Protein AF-A0A8I2K693-F1 (afdb_monomer_lite)

Foldseek 3Di:
DDPLVVQLCVLPVVQDPDDDPVVNVVVVVVQVVVPVSCCVSPVVVVCCCVPPVVVVVVVVVVCCCVPPVVPVDQDFPDDPDDDDPVVVVLRSLLSLLQCLQFQVLLLVLCVVVVDDPDDDPDCNRPHTHNVSSLVSLVVQLVLCDPPDDPVSHDNVSNVLSVLSNVLNCCVPPVLVPDDQLCVVLCVVVLCVVQVVVPDPPCCVVSVVVNVSSVVSSVVVVVVSVVVSVVSVVSSVVSVVSSDD

Structure (mmCIF, N/CA/C/O backbone):
data_AF-A0A8I2K693-F1
#
_entry.id   AF-A0A8I2K693-F1
#
loop_
_atom_site.group_PDB
_atom_site.id
_atom_site.type_symbol
_atom_site.label_atom_id
_atom_site.label_alt_id
_atom_site.label_comp_id
_atom_site.label_asym_id
_atom_site.label_entity_id
_atom_site.label_seq_id
_atom_site.pdbx_PDB_ins_code
_atom_site.Cartn_x
_atom_site.Cartn_y
_atom_site.Cartn_z
_atom_site.occupancy
_atom_site.B_iso_or_equiv
_atom_site.auth_seq_id
_atom_site.auth_comp_id
_atom_site.auth_asym_id
_atom_site.auth_atom_id
_atom_site.pdbx_PDB_model_num
ATOM 1 N N . MET A 1 1 ? 13.084 -5.310 -27.739 1.00 52.06 1 MET A N 1
ATOM 2 C CA . MET A 1 1 ? 13.972 -4.514 -28.623 1.00 52.06 1 MET A CA 1
ATOM 3 C C . MET A 1 1 ? 13.294 -3.191 -28.980 1.00 52.06 1 MET A C 1
ATOM 5 O O . MET A 1 1 ? 12.215 -3.224 -29.565 1.00 52.06 1 MET A O 1
ATOM 9 N N . SER A 1 2 ? 13.879 -2.055 -28.584 1.00 67.44 2 SER A N 1
ATOM 10 C CA . SER A 1 2 ? 13.306 -0.706 -28.767 1.00 67.44 2 SER A CA 1
ATOM 11 C C . SER A 1 2 ? 13.197 -0.309 -30.249 1.00 67.44 2 SER A C 1
ATOM 13 O O . SER A 1 2 ? 14.004 -0.749 -31.071 1.00 67.44 2 SER A O 1
ATOM 15 N N . ILE A 1 3 ? 12.224 0.543 -30.599 1.00 71.88 3 ILE A N 1
ATOM 16 C CA . ILE A 1 3 ? 12.038 1.094 -31.958 1.00 71.88 3 ILE A CA 1
ATOM 17 C C . ILE A 1 3 ? 13.322 1.781 -32.445 1.00 71.88 3 ILE A C 1
ATOM 19 O O . ILE A 1 3 ? 13.722 1.591 -33.592 1.00 71.88 3 ILE A O 1
ATOM 23 N N . LYS A 1 4 ? 14.029 2.486 -31.550 1.00 70.88 4 LYS A N 1
ATOM 24 C CA . LYS A 1 4 ? 15.324 3.119 -31.842 1.00 70.88 4 LYS A CA 1
ATOM 25 C C . LYS A 1 4 ? 16.377 2.092 -32.272 1.00 70.88 4 LYS A C 1
ATOM 27 O O . LYS A 1 4 ? 17.084 2.309 -33.249 1.00 70.88 4 LYS A O 1
ATOM 32 N N . THR A 1 5 ? 16.446 0.953 -31.580 1.00 75.44 5 THR A N 1
ATOM 33 C CA . THR A 1 5 ? 17.379 -0.140 -31.894 1.00 75.44 5 THR A CA 1
ATOM 34 C C . THR A 1 5 ? 17.060 -0.765 -33.250 1.00 75.44 5 THR A C 1
ATOM 36 O O . THR A 1 5 ? 17.966 -0.995 -34.042 1.00 75.44 5 THR A O 1
ATOM 39 N N . LYS A 1 6 ? 15.775 -0.983 -33.559 1.00 80.94 6 LYS A N 1
ATOM 40 C CA . LYS A 1 6 ? 15.348 -1.508 -34.867 1.00 80.94 6 LYS A CA 1
ATOM 41 C C . LYS A 1 6 ? 15.671 -0.539 -36.008 1.00 80.94 6 LYS A C 1
ATOM 43 O O . LYS A 1 6 ? 16.172 -0.968 -37.040 1.00 80.94 6 LYS A O 1
ATOM 48 N N . PHE A 1 7 ? 15.434 0.757 -35.807 1.00 84.25 7 PHE A N 1
ATOM 49 C CA . PHE A 1 7 ? 15.726 1.794 -36.798 1.00 84.25 7 PHE A CA 1
ATOM 50 C C . PHE A 1 7 ? 17.232 1.952 -37.048 1.00 84.25 7 PHE A C 1
ATOM 52 O O . PHE A 1 7 ? 17.675 1.959 -38.195 1.00 84.25 7 PHE A O 1
ATOM 59 N N . LYS A 1 8 ? 18.041 1.981 -35.980 1.00 84.44 8 LYS A N 1
ATOM 60 C CA . LYS A 1 8 ? 19.506 2.021 -36.088 1.00 84.44 8 LYS A CA 1
ATOM 61 C C . LYS A 1 8 ? 20.052 0.774 -36.785 1.00 84.44 8 LYS A C 1
ATOM 63 O O . LYS A 1 8 ? 20.942 0.899 -37.616 1.00 84.44 8 LYS A O 1
ATOM 68 N N . ARG A 1 9 ? 19.467 -0.400 -36.527 1.00 86.12 9 ARG A N 1
ATOM 69 C CA . ARG A 1 9 ? 19.825 -1.666 -37.185 1.00 86.12 9 ARG A CA 1
ATOM 70 C C . ARG A 1 9 ? 19.392 -1.732 -38.654 1.00 86.12 9 ARG A C 1
ATOM 72 O O . ARG A 1 9 ? 20.110 -2.301 -39.466 1.00 86.12 9 ARG A O 1
ATOM 79 N N . TRP A 1 10 ? 18.278 -1.101 -39.030 1.00 87.38 10 TRP A N 1
ATOM 80 C CA . TRP A 1 10 ? 17.924 -0.917 -40.445 1.00 87.38 10 TRP A CA 1
ATOM 81 C C . TRP A 1 10 ? 18.997 -0.099 -41.172 1.00 87.38 10 TRP A C 1
ATOM 83 O O . TRP A 1 10 ? 19.456 -0.475 -42.250 1.00 87.38 10 TRP A O 1
ATOM 93 N N . PHE A 1 11 ? 19.476 0.964 -40.523 1.00 86.81 11 PHE A N 1
ATOM 94 C CA . PHE A 1 11 ? 20.612 1.730 -41.008 1.00 86.81 11 PHE A CA 1
ATOM 95 C C . PHE A 1 11 ? 21.949 1.028 -40.838 1.00 86.81 11 PHE A C 1
ATOM 97 O O . PHE A 1 11 ? 22.850 1.420 -41.539 1.00 86.81 11 PHE A O 1
ATOM 104 N N . PHE A 1 12 ? 22.161 0.034 -39.988 1.00 88.69 12 PHE A N 1
ATOM 105 C CA . PHE A 1 12 ? 23.450 -0.651 -39.821 1.00 88.69 12 PHE A CA 1
ATOM 106 C C . PHE A 1 12 ? 23.193 -2.140 -39.606 1.00 88.69 12 PHE A C 1
ATOM 108 O O . PHE A 1 12 ? 23.012 -2.602 -38.483 1.00 88.69 12 PHE A O 1
ATOM 115 N N . GLN A 1 13 ? 23.124 -2.885 -40.710 1.00 86.69 13 GLN A N 1
ATOM 116 C CA . GLN A 1 13 ? 22.821 -4.319 -40.693 1.00 86.69 13 GLN A CA 1
ATOM 117 C C . GLN A 1 13 ? 23.942 -5.148 -40.050 1.00 86.69 13 GLN A C 1
ATOM 119 O O . GLN A 1 13 ? 23.681 -6.224 -39.528 1.00 86.69 13 GLN A O 1
ATOM 124 N N . ASP A 1 14 ? 25.162 -4.609 -40.056 1.00 88.06 14 ASP A N 1
ATOM 125 C CA . ASP A 1 14 ? 26.363 -5.122 -39.398 1.00 88.06 14 ASP A CA 1
ATOM 126 C C . ASP A 1 14 ? 26.383 -4.871 -37.880 1.00 88.06 14 ASP A C 1
ATOM 128 O O . ASP A 1 14 ? 27.331 -5.266 -37.210 1.00 88.06 14 ASP A O 1
ATOM 132 N N . MET A 1 15 ? 25.357 -4.210 -37.330 1.00 87.56 15 MET A N 1
ATOM 133 C CA . MET A 1 15 ? 25.228 -3.987 -35.893 1.00 87.56 15 MET A CA 1
ATOM 134 C C . MET A 1 15 ? 25.036 -5.325 -35.155 1.00 87.56 15 MET A C 1
ATOM 136 O O . MET A 1 15 ? 24.054 -6.027 -35.442 1.00 87.56 15 MET A O 1
ATOM 140 N N . PRO A 1 16 ? 25.913 -5.666 -34.188 1.00 86.00 16 PRO A N 1
ATOM 141 C CA . PRO A 1 16 ? 25.790 -6.905 -33.429 1.00 86.00 16 PRO A CA 1
ATOM 142 C C . PRO A 1 16 ? 24.493 -6.924 -32.606 1.00 86.00 16 PRO A C 1
ATOM 144 O O . PRO A 1 16 ? 23.950 -5.883 -32.235 1.00 86.00 16 PRO A O 1
ATOM 147 N N . GLN A 1 17 ? 23.946 -8.115 -32.345 1.00 84.06 17 GLN A N 1
ATOM 148 C CA . GLN A 1 17 ? 22.814 -8.261 -31.414 1.00 84.06 17 GLN A CA 1
ATOM 149 C C . GLN A 1 17 ? 23.284 -8.299 -29.973 1.00 84.06 17 GLN A C 1
ATOM 151 O O . GLN A 1 17 ? 22.698 -7.645 -29.113 1.00 84.06 17 GLN A O 1
ATOM 156 N N . GLU A 1 18 ? 24.345 -9.056 -29.757 1.00 86.88 18 GLU A N 1
ATOM 157 C CA . GLU A 1 18 ? 25.019 -9.280 -28.496 1.00 86.88 18 GLU A CA 1
ATOM 158 C C . GLU A 1 18 ? 26.506 -9.265 -28.836 1.00 86.88 18 GLU A C 1
ATOM 160 O O . GLU A 1 18 ? 26.916 -9.822 -29.855 1.00 86.88 18 GLU A O 1
ATOM 165 N N . ALA A 1 19 ? 27.281 -8.530 -28.054 1.00 88.88 19 ALA A N 1
ATOM 166 C CA . ALA A 1 19 ? 28.709 -8.354 -28.253 1.00 88.88 19 ALA A CA 1
ATOM 167 C C . ALA A 1 19 ? 29.319 -7.879 -26.936 1.00 88.88 19 ALA A C 1
ATOM 169 O O . ALA A 1 19 ? 28.631 -7.284 -26.095 1.00 88.88 19 ALA A O 1
ATOM 170 N N . THR A 1 20 ? 30.605 -8.147 -26.763 1.00 92.50 20 THR A N 1
ATOM 171 C CA . THR A 1 20 ? 31.390 -7.597 -25.658 1.00 92.50 20 THR A CA 1
ATOM 172 C C . THR A 1 20 ? 31.512 -6.075 -25.787 1.00 92.50 20 THR A C 1
ATOM 174 O O . THR A 1 20 ? 31.290 -5.494 -26.852 1.00 92.50 20 THR A O 1
ATOM 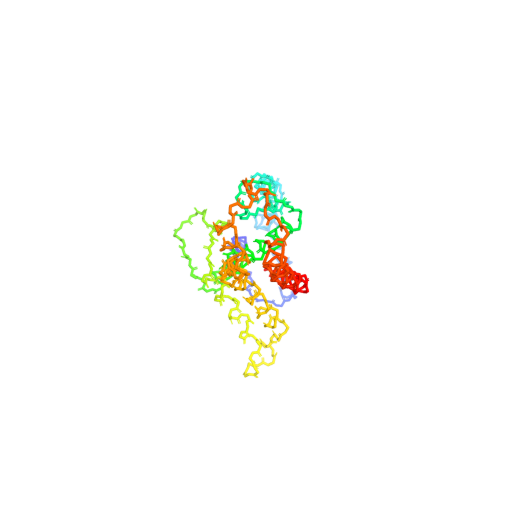177 N N . TRP A 1 21 ? 31.848 -5.396 -24.687 1.00 87.00 21 TRP A N 1
ATOM 178 C CA . TRP A 1 21 ? 31.996 -3.936 -24.682 1.00 87.00 21 TRP A CA 1
ATOM 179 C C . TRP A 1 21 ? 33.011 -3.428 -25.718 1.00 87.00 21 TRP A C 1
ATOM 181 O O . TRP A 1 21 ? 32.780 -2.378 -26.320 1.00 87.00 21 TRP A O 1
ATOM 191 N N . ASP A 1 22 ? 34.094 -4.173 -25.946 1.00 93.31 22 ASP A N 1
ATOM 192 C CA . ASP A 1 22 ? 35.138 -3.807 -26.907 1.00 93.31 22 ASP A CA 1
ATOM 193 C C . ASP A 1 22 ? 34.661 -3.979 -28.353 1.00 93.31 22 ASP A C 1
ATOM 195 O O . ASP A 1 22 ? 34.802 -3.066 -29.163 1.00 93.31 22 ASP A O 1
ATOM 199 N N . GLU A 1 23 ? 33.975 -5.079 -28.664 1.00 91.25 23 GLU A N 1
ATOM 200 C CA . GLU A 1 23 ? 33.372 -5.305 -29.984 1.00 91.25 23 GLU A CA 1
ATOM 201 C C . GLU A 1 23 ? 32.309 -4.248 -30.329 1.00 91.25 23 GLU A C 1
ATOM 203 O O . GLU A 1 23 ? 32.226 -3.784 -31.472 1.00 91.25 23 GLU A O 1
ATOM 208 N N . TRP A 1 24 ? 31.513 -3.817 -29.341 1.00 91.50 24 TRP A N 1
ATOM 209 C CA . TRP A 1 24 ? 30.568 -2.709 -29.506 1.00 91.50 24 TRP A CA 1
ATOM 210 C C . TRP A 1 24 ? 31.271 -1.395 -29.834 1.00 91.50 24 TRP A C 1
ATOM 212 O O . TRP A 1 24 ? 30.800 -0.653 -30.701 1.00 91.50 24 TRP A O 1
ATOM 222 N N . ARG A 1 25 ? 32.392 -1.114 -29.161 1.00 91.75 25 ARG A N 1
ATOM 223 C CA . ARG A 1 25 ? 33.197 0.090 -29.389 1.00 91.75 25 ARG A CA 1
ATOM 224 C C . ARG A 1 25 ? 33.825 0.076 -30.780 1.00 91.75 25 ARG A C 1
ATOM 226 O O . ARG A 1 25 ? 33.688 1.050 -31.517 1.00 91.75 25 ARG A O 1
ATOM 233 N N . ASP A 1 26 ? 34.408 -1.050 -31.178 1.00 93.25 26 ASP A N 1
ATOM 234 C CA . ASP A 1 26 ? 35.012 -1.235 -32.499 1.00 93.25 26 ASP A CA 1
ATOM 235 C C . ASP A 1 26 ? 33.995 -1.062 -33.629 1.00 93.25 26 ASP A C 1
ATOM 237 O O . ASP A 1 26 ? 34.271 -0.428 -34.658 1.00 93.25 26 ASP A O 1
ATOM 241 N N . TRP A 1 27 ? 32.799 -1.629 -33.460 1.00 92.94 27 TRP A N 1
ATOM 242 C CA . TRP A 1 27 ? 31.706 -1.421 -34.401 1.00 92.94 27 TRP A CA 1
ATOM 243 C C . TRP A 1 27 ? 31.273 0.047 -34.432 1.00 92.94 27 TRP A C 1
ATOM 245 O O . TRP A 1 27 ? 31.096 0.608 -35.516 1.00 92.94 27 TRP A O 1
ATOM 255 N N . GLU A 1 28 ? 31.129 0.689 -33.273 1.00 90.56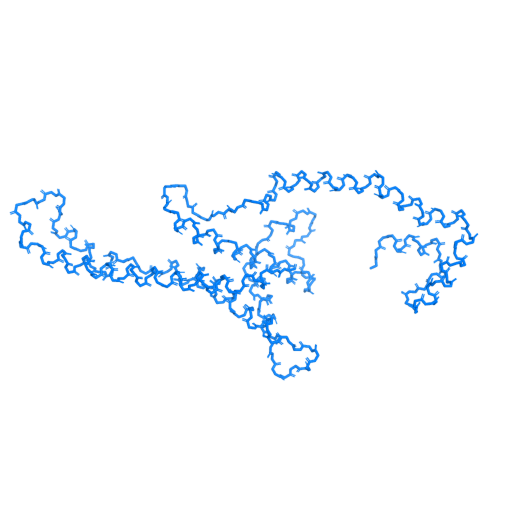 28 GLU A N 1
ATOM 256 C CA . GLU A 1 28 ? 30.710 2.084 -33.187 1.00 90.56 28 GLU A CA 1
ATOM 257 C C . GLU A 1 28 ? 31.701 3.014 -33.902 1.00 90.56 28 GLU A C 1
ATOM 259 O O . GLU A 1 28 ? 31.287 3.872 -34.687 1.00 90.56 28 GLU A O 1
ATOM 264 N N . ASP A 1 29 ? 33.003 2.793 -33.729 1.00 92.31 29 ASP A N 1
ATOM 265 C CA . ASP A 1 29 ? 34.049 3.551 -34.411 1.00 92.31 29 ASP A CA 1
ATOM 266 C C . ASP A 1 29 ? 34.000 3.358 -35.933 1.00 92.31 29 ASP A C 1
ATOM 268 O O . ASP A 1 29 ? 34.117 4.322 -36.701 1.00 92.31 29 ASP A O 1
ATOM 272 N N . LYS A 1 30 ? 33.752 2.129 -36.406 1.00 91.88 30 LYS A N 1
ATOM 273 C CA . LYS A 1 30 ? 33.530 1.847 -37.837 1.00 91.88 30 LYS A CA 1
ATOM 274 C C . LYS A 1 30 ? 32.254 2.516 -38.358 1.00 91.88 30 LYS A C 1
ATOM 276 O O . LYS A 1 30 ? 32.258 3.067 -39.463 1.00 91.88 30 LYS A O 1
ATOM 281 N N . ALA A 1 31 ? 31.173 2.505 -37.582 1.00 90.75 31 ALA A N 1
ATOM 282 C CA . ALA A 1 31 ? 29.888 3.089 -37.953 1.00 90.75 31 ALA A CA 1
ATOM 283 C C . ALA A 1 31 ? 29.953 4.625 -38.019 1.00 90.75 31 ALA A C 1
ATOM 285 O O . ALA A 1 31 ? 29.446 5.221 -38.973 1.00 90.75 31 ALA A O 1
ATOM 286 N N . ARG A 1 32 ? 30.648 5.267 -37.070 1.00 89.31 32 ARG A N 1
ATOM 287 C CA . ARG A 1 32 ? 30.848 6.726 -37.006 1.00 89.31 32 ARG A CA 1
ATOM 288 C C . ARG A 1 32 ? 31.641 7.281 -38.186 1.00 89.31 32 ARG A C 1
ATOM 290 O O . ARG A 1 32 ? 31.379 8.405 -38.618 1.00 89.31 32 ARG A O 1
ATOM 297 N N . LYS A 1 33 ? 32.554 6.493 -38.772 1.00 92.50 33 LYS A N 1
ATOM 298 C CA . LYS A 1 33 ? 33.260 6.872 -40.014 1.00 92.50 33 LYS A CA 1
ATOM 299 C C . LYS A 1 33 ? 32.283 7.174 -41.158 1.00 92.50 33 LYS A C 1
ATOM 301 O O . LYS A 1 33 ? 32.540 8.064 -41.968 1.00 92.50 33 LYS A O 1
ATOM 306 N N . LYS A 1 34 ? 31.121 6.508 -41.199 1.00 92.31 34 LYS A N 1
ATOM 307 C CA . LYS A 1 34 ? 30.034 6.786 -42.155 1.00 92.31 34 LYS A CA 1
ATOM 308 C C . LYS A 1 34 ? 29.174 7.960 -41.662 1.00 92.31 34 LYS A C 1
ATOM 310 O O . LYS A 1 34 ? 28.012 7.780 -41.305 1.00 92.31 34 LYS A O 1
ATOM 315 N N . LYS A 1 35 ? 29.741 9.173 -41.677 1.00 91.38 35 LYS A N 1
ATOM 316 C CA . LYS A 1 35 ? 29.182 10.395 -41.055 1.00 91.38 35 LYS A CA 1
ATOM 317 C C . LYS A 1 35 ? 27.697 10.655 -41.351 1.00 91.38 35 LYS A C 1
ATOM 319 O O . LYS A 1 35 ? 26.924 10.834 -40.419 1.00 91.38 35 LYS A O 1
ATOM 324 N N . VAL A 1 36 ? 27.280 10.642 -42.624 1.00 90.25 36 VAL A N 1
ATOM 325 C CA . VAL A 1 36 ? 25.878 10.919 -43.020 1.00 90.25 36 VAL A CA 1
ATOM 326 C C . VAL A 1 36 ? 24.925 9.844 -42.494 1.00 90.25 36 VAL A C 1
ATOM 328 O O . VAL A 1 36 ? 23.868 10.141 -41.944 1.00 90.25 36 VAL A O 1
ATOM 331 N N . ARG A 1 37 ? 25.325 8.578 -42.620 1.00 90.00 37 ARG A N 1
ATOM 332 C CA . ARG A 1 37 ? 24.542 7.421 -42.174 1.00 90.00 37 ARG A CA 1
ATOM 333 C C . ARG A 1 37 ? 24.400 7.408 -40.650 1.00 90.00 37 ARG A C 1
ATOM 335 O O . ARG A 1 37 ? 23.307 7.198 -40.140 1.00 90.00 37 ARG A O 1
ATOM 342 N N . TRP A 1 38 ? 25.487 7.697 -39.936 1.00 90.88 38 TRP A N 1
ATOM 343 C CA . TRP A 1 38 ? 25.494 7.854 -38.481 1.00 90.88 38 TRP A CA 1
ATOM 344 C C . TRP A 1 38 ? 24.620 9.026 -38.022 1.00 90.88 38 TRP A C 1
ATOM 346 O O . TRP A 1 38 ? 23.824 8.879 -37.094 1.00 90.88 38 TRP A O 1
ATOM 356 N N . PHE A 1 39 ? 24.711 10.166 -38.713 1.00 91.25 39 PHE A N 1
ATOM 357 C CA . PHE A 1 39 ? 23.890 11.336 -38.425 1.00 91.25 39 PHE A CA 1
ATOM 358 C C . PHE A 1 39 ? 22.394 11.010 -38.508 1.00 91.25 39 PHE A C 1
ATOM 360 O O . PHE A 1 39 ? 21.662 11.301 -37.568 1.00 91.25 39 PHE A O 1
ATOM 367 N N . LEU A 1 40 ? 21.943 10.348 -39.579 1.00 90.94 40 LEU A N 1
ATOM 368 C CA . LEU A 1 40 ? 20.532 9.982 -39.762 1.00 90.94 40 LEU A CA 1
ATOM 369 C C . LEU A 1 40 ? 20.049 8.895 -38.792 1.00 90.94 40 LEU A C 1
ATOM 371 O O . LEU A 1 40 ? 18.897 8.925 -38.364 1.00 90.94 40 LEU A O 1
ATOM 375 N N . ALA A 1 41 ? 20.904 7.931 -38.450 1.00 90.00 41 ALA A N 1
ATOM 376 C CA . ALA A 1 41 ? 20.513 6.779 -37.642 1.00 90.00 41 ALA A CA 1
ATOM 377 C C . ALA A 1 41 ? 20.565 7.034 -36.128 1.00 90.00 41 ALA A C 1
ATOM 379 O O . ALA A 1 41 ? 19.818 6.405 -35.377 1.00 90.00 41 ALA A O 1
ATOM 380 N N . ASP A 1 42 ? 21.458 7.916 -35.670 1.00 87.94 42 ASP A N 1
ATOM 381 C CA . ASP A 1 42 ? 21.727 8.114 -34.244 1.00 87.94 42 ASP A CA 1
ATOM 382 C C . ASP A 1 42 ? 21.608 9.581 -33.819 1.00 87.94 42 ASP A C 1
ATOM 384 O O . ASP A 1 42 ? 20.788 9.903 -32.956 1.00 87.94 42 ASP A O 1
ATOM 388 N N . THR A 1 43 ? 22.362 10.481 -34.460 1.00 89.56 43 THR A N 1
ATOM 389 C CA . THR A 1 43 ? 22.466 11.886 -34.030 1.00 89.56 43 THR A CA 1
ATOM 390 C C . THR A 1 43 ? 21.155 12.652 -34.196 1.00 89.56 43 THR A C 1
ATOM 392 O O . THR A 1 43 ? 20.680 13.263 -33.240 1.00 89.56 43 THR A O 1
ATOM 395 N N . PHE A 1 44 ? 20.546 12.608 -35.381 1.00 90.19 44 PHE A N 1
ATOM 396 C CA . PHE A 1 44 ? 19.312 13.326 -35.686 1.00 90.19 44 PHE A CA 1
ATOM 397 C C . PHE A 1 44 ? 18.110 12.782 -34.897 1.00 90.19 44 PHE A C 1
ATOM 399 O O . PHE A 1 44 ? 17.449 13.583 -34.239 1.00 90.19 44 PHE A O 1
ATOM 406 N N . PRO A 1 45 ? 17.853 11.458 -34.820 1.00 89.75 45 PRO A N 1
ATOM 407 C CA . PRO A 1 45 ? 16.783 10.924 -33.978 1.00 89.75 45 PRO A CA 1
ATOM 408 C C . PRO A 1 45 ? 16.958 11.265 -32.496 1.00 89.75 45 PRO A C 1
ATOM 410 O O . PRO A 1 45 ? 15.982 11.597 -31.824 1.00 89.75 45 PRO A O 1
ATOM 413 N N . PHE A 1 46 ? 18.190 11.210 -31.974 1.00 88.38 46 PHE A N 1
ATOM 414 C CA . PHE A 1 46 ? 18.466 11.612 -30.596 1.00 88.38 46 PHE A CA 1
ATOM 415 C C . PHE A 1 46 ? 18.222 13.107 -30.380 1.00 88.38 46 PHE A C 1
ATOM 417 O O . PHE A 1 46 ? 17.593 13.477 -29.389 1.00 88.38 46 PHE A O 1
ATOM 424 N N . TRP A 1 47 ? 18.669 13.959 -31.306 1.00 93.00 47 TRP A N 1
ATOM 425 C CA . TRP A 1 47 ? 18.408 15.394 -31.259 1.00 93.00 47 TRP A CA 1
ATOM 426 C C . TRP A 1 47 ? 16.907 15.697 -31.327 1.00 93.00 47 TRP A C 1
ATOM 428 O O . TRP A 1 47 ? 16.407 16.399 -30.457 1.00 93.00 47 TRP A O 1
ATOM 438 N N . CYS A 1 48 ? 16.157 15.114 -32.268 1.00 90.75 48 CYS A N 1
ATOM 439 C CA . CYS A 1 48 ? 14.702 15.273 -32.350 1.00 90.75 48 CYS A CA 1
ATOM 440 C C . CYS A 1 48 ? 14.007 14.819 -31.063 1.00 90.75 48 CYS A C 1
ATOM 442 O O . CYS A 1 48 ? 13.134 15.517 -30.543 1.00 90.75 48 CYS A O 1
ATOM 444 N N . TRP A 1 49 ? 14.412 13.666 -30.521 1.00 90.12 49 TRP A N 1
ATOM 445 C CA . TRP A 1 49 ? 13.868 13.168 -29.265 1.00 90.12 49 TRP A CA 1
ATOM 446 C C . TRP A 1 49 ? 14.164 14.121 -28.104 1.00 90.12 49 TRP A C 1
ATOM 448 O O . TRP A 1 49 ? 13.257 14.466 -27.353 1.00 90.12 49 TRP A O 1
ATOM 458 N N . LYS A 1 50 ? 15.404 14.603 -27.974 1.00 92.50 50 LYS A N 1
ATOM 459 C CA . LYS A 1 50 ? 15.817 15.508 -26.894 1.00 92.50 50 LYS A CA 1
ATOM 460 C C . LYS A 1 50 ? 15.172 16.892 -27.005 1.00 92.50 50 LYS A C 1
ATOM 462 O O . LYS A 1 50 ? 14.830 17.464 -25.973 1.00 92.50 50 LYS A O 1
ATOM 467 N N . THR A 1 51 ? 15.024 17.413 -28.220 1.00 93.44 51 THR A N 1
ATOM 468 C CA . THR A 1 51 ? 14.564 18.783 -28.492 1.00 93.44 51 THR A CA 1
ATOM 469 C C . THR A 1 51 ? 13.042 18.897 -28.508 1.00 93.44 51 THR A C 1
ATOM 471 O O . THR A 1 51 ? 12.518 19.887 -28.012 1.00 93.44 51 THR A O 1
ATOM 474 N N . PHE A 1 52 ? 12.321 17.899 -29.029 1.00 93.12 52 PHE A N 1
ATOM 475 C CA . PHE A 1 52 ? 10.863 17.986 -29.198 1.00 93.12 52 PHE A CA 1
ATOM 476 C C . PHE A 1 52 ? 10.100 16.973 -28.345 1.00 93.12 52 PHE A C 1
ATOM 478 O O . PHE A 1 52 ? 9.199 17.349 -27.597 1.00 93.12 52 PHE A O 1
ATOM 485 N N . ILE A 1 53 ? 10.473 15.692 -28.413 1.00 90.00 53 ILE A N 1
ATOM 486 C CA . ILE A 1 53 ? 9.692 14.615 -27.780 1.00 90.00 53 ILE A CA 1
ATOM 487 C C . ILE A 1 53 ? 9.812 14.672 -26.254 1.00 90.00 53 ILE A C 1
ATOM 489 O O . ILE A 1 53 ? 8.810 14.621 -25.551 1.00 90.00 53 ILE A O 1
ATOM 493 N N . ASN A 1 54 ? 11.026 14.804 -25.725 1.00 91.50 54 ASN A N 1
ATOM 494 C CA . ASN A 1 54 ? 11.280 14.799 -24.289 1.00 91.50 54 ASN A CA 1
ATOM 495 C C . ASN A 1 54 ? 10.639 16.005 -23.572 1.00 91.50 54 ASN A C 1
ATOM 497 O O . ASN A 1 54 ? 9.984 15.785 -22.555 1.00 91.50 54 ASN A O 1
ATOM 501 N N . PRO A 1 55 ? 10.731 17.256 -24.070 1.00 95.00 55 PRO A N 1
ATOM 502 C CA . PRO A 1 55 ? 9.995 18.373 -23.477 1.00 95.00 55 PRO A CA 1
ATOM 503 C C . PRO A 1 55 ? 8.479 18.172 -23.511 1.00 95.00 55 PRO A C 1
ATOM 505 O O . PRO A 1 55 ? 7.814 18.456 -22.517 1.00 95.00 55 PRO A O 1
ATOM 508 N N . PHE A 1 56 ? 7.940 17.626 -24.606 1.00 93.75 56 PHE A N 1
ATOM 509 C CA . PHE A 1 56 ? 6.515 17.323 -24.713 1.00 93.75 56 PHE A CA 1
ATOM 510 C C . PHE A 1 56 ? 6.069 16.253 -23.708 1.00 93.75 56 PHE A C 1
ATOM 512 O O . PHE A 1 56 ? 5.117 16.473 -22.962 1.00 93.75 56 PHE A O 1
ATOM 519 N N . GLU A 1 57 ? 6.772 15.121 -23.622 1.00 88.88 57 GLU A N 1
ATOM 520 C CA . GLU A 1 57 ? 6.450 14.057 -22.661 1.00 88.88 57 GLU A CA 1
ATOM 521 C C . GLU A 1 57 ? 6.612 14.530 -21.211 1.00 88.88 57 GLU A C 1
ATOM 523 O O . GLU A 1 57 ? 5.808 14.166 -20.350 1.00 88.88 57 GLU A O 1
ATOM 528 N N . LYS A 1 58 ? 7.591 15.402 -20.932 1.00 92.56 58 LYS A N 1
ATOM 529 C CA . LYS A 1 58 ? 7.725 16.065 -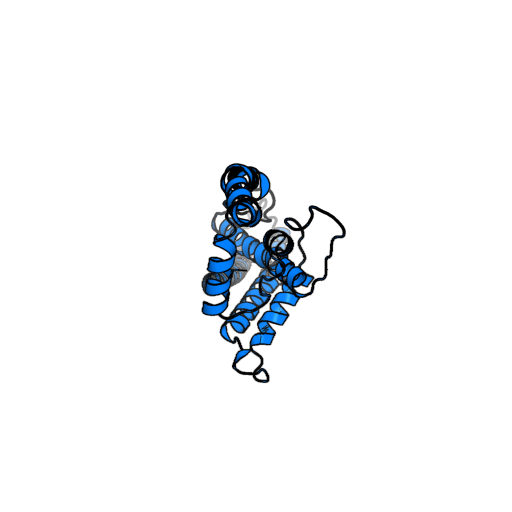19.627 1.00 92.56 58 LYS A CA 1
ATOM 530 C C . LYS A 1 58 ? 6.537 16.969 -19.324 1.00 92.56 58 LYS A C 1
ATOM 532 O O . LYS A 1 58 ? 5.997 16.877 -18.228 1.00 92.56 58 LYS A O 1
ATOM 537 N N . ALA A 1 59 ? 6.106 17.801 -20.271 1.00 93.88 59 ALA A N 1
ATOM 538 C CA . ALA A 1 59 ? 4.949 18.679 -20.096 1.00 93.88 59 ALA A CA 1
ATOM 539 C C . ALA A 1 59 ? 3.655 17.876 -19.888 1.00 93.88 59 ALA A C 1
ATOM 541 O O . ALA A 1 59 ? 2.886 18.152 -18.968 1.00 93.88 59 ALA A O 1
ATOM 542 N N . LYS A 1 60 ? 3.450 16.823 -20.686 1.00 91.56 60 LYS A N 1
ATOM 543 C CA . LYS A 1 60 ? 2.328 15.888 -20.550 1.00 91.56 60 LYS A CA 1
ATOM 544 C C . LYS A 1 60 ? 2.340 15.174 -19.199 1.00 91.56 60 LYS A C 1
ATOM 546 O O . LYS A 1 60 ? 1.306 15.112 -18.540 1.00 91.56 60 LYS A O 1
ATOM 551 N N . SER A 1 61 ? 3.496 14.663 -18.772 1.00 87.50 61 SER A N 1
ATOM 552 C CA . SER A 1 61 ? 3.649 14.004 -17.470 1.00 87.50 61 SER A CA 1
ATOM 553 C C . SER A 1 61 ? 3.413 14.983 -16.324 1.00 87.50 61 SER A C 1
ATOM 555 O O . SER A 1 61 ? 2.680 14.663 -15.397 1.00 87.50 61 SER A O 1
ATOM 557 N N . TRP A 1 62 ? 3.959 16.199 -16.412 1.00 93.00 62 TRP A N 1
ATOM 558 C CA . TRP A 1 62 ? 3.731 17.264 -15.435 1.00 93.00 62 TRP A CA 1
ATOM 559 C C . TRP A 1 62 ? 2.241 17.585 -15.292 1.00 93.00 62 TRP A C 1
ATOM 561 O O . TRP A 1 62 ? 1.727 17.633 -14.174 1.00 93.00 62 TRP A O 1
ATOM 571 N N . LEU A 1 63 ? 1.530 17.727 -16.417 1.00 92.56 63 LEU A N 1
ATOM 572 C CA . LEU A 1 63 ? 0.091 17.964 -16.416 1.00 92.56 63 LEU A CA 1
ATOM 573 C C . LEU A 1 63 ? -0.649 16.787 -15.772 1.00 92.56 63 LEU A C 1
ATOM 575 O O . LEU A 1 63 ? -1.417 16.992 -14.836 1.00 92.56 63 LEU A O 1
ATOM 579 N N . ARG A 1 64 ? -0.364 15.555 -16.212 1.00 87.81 64 ARG A N 1
ATOM 580 C CA . ARG A 1 64 ? -0.991 14.332 -15.692 1.00 87.81 64 ARG A CA 1
ATOM 581 C C . ARG A 1 64 ? -0.788 14.174 -14.184 1.00 87.81 64 ARG A C 1
ATOM 583 O O . ARG A 1 64 ? -1.754 13.924 -13.471 1.00 87.81 64 ARG A O 1
ATOM 590 N N . TYR A 1 65 ? 0.429 14.367 -13.680 1.00 88.69 65 TYR A N 1
ATOM 591 C CA . TYR A 1 65 ? 0.737 14.225 -12.253 1.00 88.69 65 TYR A CA 1
ATOM 592 C C . TYR A 1 65 ? 0.069 15.293 -11.393 1.00 88.69 65 TYR A C 1
ATOM 594 O O . TYR A 1 65 ? -0.233 15.039 -10.226 1.00 88.69 65 TYR A O 1
ATOM 602 N N . ARG A 1 66 ? -0.200 16.471 -11.960 1.00 88.94 66 ARG A N 1
ATOM 603 C CA . ARG A 1 66 ? -0.855 17.569 -11.250 1.00 88.94 66 ARG A CA 1
ATOM 604 C C . ARG A 1 66 ? -2.380 17.475 -11.271 1.00 88.94 66 ARG A C 1
ATOM 606 O O . ARG A 1 66 ? -3.004 17.854 -10.286 1.00 88.94 66 ARG A O 1
ATOM 613 N N . THR A 1 67 ? -2.980 16.991 -12.358 1.00 86.88 67 THR A N 1
ATOM 614 C CA . THR A 1 67 ? -4.445 17.002 -12.529 1.00 86.88 67 THR A CA 1
ATOM 615 C C . THR A 1 67 ? -5.093 15.635 -12.340 1.00 86.88 67 THR A C 1
ATOM 617 O O . THR A 1 67 ? -6.176 15.551 -11.765 1.00 86.88 67 THR A O 1
ATOM 620 N N . VAL A 1 68 ? -4.435 14.566 -12.785 1.00 84.44 68 VAL A N 1
ATOM 621 C CA . VAL A 1 68 ? -5.019 13.225 -12.860 1.00 84.44 68 VAL A CA 1
ATOM 622 C C . VAL A 1 68 ? -4.514 12.346 -11.718 1.00 84.44 68 VAL A C 1
ATOM 624 O O . VAL A 1 68 ? -5.283 12.041 -10.802 1.00 84.44 68 VAL A O 1
ATOM 627 N N . ASP A 1 69 ? -3.226 11.994 -11.745 1.00 81.50 69 ASP A N 1
ATOM 628 C CA . ASP A 1 69 ? -2.657 10.977 -10.850 1.00 81.50 69 ASP A CA 1
ATOM 629 C C . ASP A 1 69 ? -2.555 11.512 -9.414 1.00 81.50 69 ASP A C 1
ATOM 631 O O . ASP A 1 69 ? -2.979 10.849 -8.472 1.00 81.50 69 ASP A O 1
ATOM 635 N N . ARG A 1 70 ? -2.074 12.757 -9.254 1.00 88.00 70 ARG A N 1
ATOM 636 C CA . ARG A 1 70 ? -1.970 13.472 -7.969 1.00 88.00 70 ARG A CA 1
ATOM 637 C C . ARG A 1 70 ? -1.320 12.636 -6.858 1.00 88.00 70 ARG A C 1
ATOM 639 O O . ARG A 1 70 ? -1.832 12.579 -5.748 1.00 88.00 70 ARG A O 1
ATOM 646 N N . TYR A 1 71 ? -0.135 12.083 -7.125 1.00 83.38 71 TYR A N 1
ATOM 647 C CA . TYR A 1 71 ? 0.651 11.285 -6.164 1.00 83.38 71 TYR A CA 1
ATOM 648 C C . TYR A 1 71 ? 0.928 11.966 -4.808 1.00 83.38 71 TYR A C 1
ATOM 650 O O . TYR A 1 71 ? 1.262 11.302 -3.839 1.00 83.38 71 TYR A O 1
ATOM 658 N N . HIS A 1 72 ? 0.799 13.292 -4.728 1.00 86.12 72 HIS A N 1
ATOM 659 C CA . HIS A 1 72 ? 0.954 14.064 -3.492 1.00 86.12 72 HIS A CA 1
ATOM 660 C C . HIS A 1 72 ? -0.304 14.070 -2.607 1.00 86.12 72 HIS A C 1
ATOM 662 O O . HIS A 1 72 ? -0.262 14.584 -1.492 1.00 86.12 72 HIS A O 1
ATOM 668 N N . THR A 1 73 ? -1.435 13.568 -3.108 1.00 90.69 73 THR A N 1
ATOM 669 C CA . THR A 1 73 ? -2.703 13.510 -2.376 1.00 90.69 73 THR A CA 1
ATOM 670 C C . THR A 1 73 ? -3.031 12.071 -2.026 1.00 90.69 73 THR A C 1
ATOM 672 O O . THR A 1 73 ? -3.068 11.222 -2.913 1.00 90.69 73 THR A O 1
ATOM 675 N N . ILE A 1 74 ? -3.336 11.819 -0.756 1.00 91.00 74 ILE A N 1
ATOM 676 C CA . ILE A 1 74 ? -3.838 10.523 -0.304 1.00 91.00 74 ILE A CA 1
ATOM 677 C C . ILE A 1 74 ? -5.364 10.570 -0.357 1.00 91.00 74 ILE A C 1
ATOM 679 O O . ILE A 1 74 ? -5.982 11.484 0.194 1.00 91.00 74 ILE A O 1
ATOM 683 N N . LYS A 1 75 ? -5.971 9.609 -1.055 1.00 89.00 75 LYS A N 1
ATOM 684 C CA . LYS A 1 75 ? -7.426 9.476 -1.158 1.00 89.00 75 LYS A CA 1
ATOM 685 C C . LYS A 1 75 ? -7.874 8.416 -0.165 1.00 89.00 75 LYS A C 1
ATOM 687 O O . LYS A 1 75 ? -7.504 7.260 -0.318 1.00 89.00 75 LYS A O 1
ATOM 692 N N . THR A 1 76 ? -8.656 8.816 0.830 1.00 93.19 76 THR A N 1
ATOM 693 C CA . THR A 1 76 ? -9.201 7.880 1.812 1.00 93.19 76 THR A CA 1
ATOM 694 C C . THR A 1 76 ? -10.553 7.325 1.368 1.00 93.19 76 THR A C 1
ATOM 696 O O . THR A 1 76 ? -11.284 7.956 0.601 1.00 93.19 76 THR A O 1
ATOM 699 N N . THR A 1 77 ? -10.904 6.146 1.873 1.00 93.25 77 THR A N 1
ATOM 700 C CA . THR A 1 77 ? -12.193 5.470 1.662 1.00 93.25 77 THR A CA 1
ATOM 701 C C . THR A 1 77 ? -13.301 5.967 2.600 1.00 93.25 77 THR A C 1
ATOM 703 O O . THR A 1 77 ? -14.456 5.557 2.469 1.00 93.25 77 THR A O 1
ATOM 706 N N . LEU A 1 78 ? -12.973 6.880 3.521 1.00 93.81 78 LEU A N 1
ATOM 707 C CA . LEU A 1 78 ? -13.915 7.511 4.446 1.00 93.81 78 LEU A CA 1
ATOM 708 C C . LEU A 1 78 ? -15.037 8.247 3.696 1.00 93.81 78 LEU A C 1
ATOM 710 O O . LEU A 1 78 ? -14.795 9.009 2.757 1.00 93.81 78 LEU A O 1
ATOM 714 N N . LYS A 1 79 ? -16.283 8.058 4.146 1.00 93.88 79 LYS A N 1
ATOM 715 C CA . LYS A 1 79 ? -17.441 8.817 3.643 1.00 93.88 79 LYS A CA 1
ATOM 716 C C . LYS A 1 79 ? -17.339 10.282 4.082 1.00 93.88 79 LYS A C 1
ATOM 718 O O . LYS A 1 79 ? -16.772 10.524 5.140 1.00 93.88 79 LYS A O 1
ATOM 723 N N . PRO A 1 80 ? -17.920 11.255 3.362 1.00 93.88 80 PRO A N 1
ATOM 724 C CA . PRO A 1 80 ? -17.934 12.651 3.807 1.00 93.88 80 PRO A CA 1
ATOM 725 C C . PRO A 1 80 ? -18.531 12.803 5.216 1.00 93.88 80 PRO A C 1
ATOM 727 O O . PRO A 1 80 ? -19.645 12.347 5.463 1.00 93.88 80 PRO A O 1
ATOM 730 N N . GLY A 1 81 ? -17.790 13.429 6.132 1.00 92.88 81 GLY A N 1
ATOM 731 C CA . GLY A 1 81 ? -18.166 13.582 7.539 1.00 92.88 81 GLY A CA 1
ATOM 732 C C . GLY A 1 81 ? -17.013 14.128 8.383 1.00 92.88 81 GLY A C 1
ATOM 733 O O . GLY A 1 81 ? -15.908 14.326 7.869 1.00 92.88 81 GLY A O 1
ATOM 734 N N . TYR A 1 82 ? -17.275 14.385 9.666 1.00 93.44 82 TYR A N 1
ATOM 735 C CA . TYR A 1 82 ? -16.220 14.669 10.639 1.00 93.44 82 TYR A CA 1
ATOM 736 C C . TYR A 1 82 ? -15.574 13.355 11.088 1.00 93.44 82 TYR A C 1
ATOM 738 O O . TYR A 1 82 ? -16.279 12.397 11.394 1.00 93.44 82 TYR A O 1
ATOM 746 N N . TYR A 1 83 ? -14.245 13.334 11.128 1.00 94.25 83 TYR A N 1
ATOM 747 C CA . TYR A 1 83 ? -13.452 12.258 11.712 1.00 94.25 83 TYR A CA 1
ATOM 748 C C . TYR A 1 83 ? -12.251 12.884 12.393 1.00 94.25 83 TYR A C 1
ATOM 750 O O . TYR A 1 83 ? -11.643 13.816 11.847 1.00 94.25 83 TYR A O 1
ATOM 758 N N . ASP A 1 84 ? -11.881 12.321 13.530 1.00 95.56 84 ASP A N 1
ATOM 759 C CA . ASP A 1 84 ? -10.680 12.718 14.235 1.00 95.56 84 ASP A CA 1
ATOM 760 C C . ASP A 1 84 ? -9.409 12.362 13.448 1.00 95.56 84 ASP A C 1
ATOM 762 O O . ASP A 1 84 ? -9.399 11.601 12.467 1.00 95.56 84 ASP A O 1
ATOM 766 N N . MET A 1 85 ? -8.317 13.031 13.817 1.00 95.12 85 MET A N 1
ATOM 767 C CA . MET A 1 85 ? -7.057 12.981 13.073 1.00 95.12 85 MET A CA 1
ATOM 768 C C . MET A 1 85 ? -6.417 11.591 13.073 1.00 95.12 85 MET A C 1
ATOM 770 O O . MET A 1 85 ? -5.817 11.202 12.072 1.00 95.12 85 MET A O 1
ATOM 774 N N . ASP A 1 86 ? -6.560 10.854 14.166 1.00 94.88 86 ASP A N 1
ATOM 775 C CA . ASP A 1 86 ? -6.142 9.463 14.342 1.00 94.88 86 ASP A CA 1
ATOM 776 C C . ASP A 1 86 ? -6.836 8.534 13.329 1.00 94.88 86 ASP A C 1
ATOM 778 O O . ASP A 1 86 ? -6.167 7.812 12.587 1.00 94.88 86 ASP A O 1
ATOM 782 N N . THR A 1 87 ? -8.161 8.639 13.191 1.00 94.94 87 THR A N 1
ATOM 783 C CA . THR A 1 87 ? -8.945 7.841 12.245 1.00 94.94 87 THR A CA 1
ATOM 784 C C . THR A 1 87 ? -8.544 8.183 10.815 1.00 94.94 87 THR A C 1
ATOM 786 O O . THR A 1 87 ? -8.314 7.298 9.987 1.00 94.94 87 THR A O 1
ATOM 789 N N . ARG A 1 88 ? -8.389 9.476 10.507 1.00 95.81 88 ARG A N 1
ATOM 790 C CA . ARG A 1 88 ? -7.928 9.914 9.182 1.00 95.81 88 ARG A CA 1
ATOM 791 C C . ARG A 1 88 ? -6.532 9.388 8.860 1.00 95.81 88 ARG A C 1
ATOM 793 O O . ARG A 1 88 ? -6.298 9.000 7.717 1.00 95.81 88 ARG A O 1
ATOM 800 N N . LEU A 1 89 ? -5.626 9.373 9.837 1.00 96.50 89 LEU A N 1
ATOM 801 C CA . LEU A 1 89 ? -4.271 8.850 9.681 1.00 96.50 89 LEU A CA 1
ATOM 802 C C . LEU A 1 89 ? -4.288 7.343 9.410 1.00 96.50 89 LEU A C 1
ATOM 804 O O . LEU A 1 89 ? -3.665 6.898 8.446 1.00 96.50 89 LEU A O 1
ATOM 808 N N . LEU A 1 90 ? -5.045 6.581 10.201 1.00 96.94 90 LEU A N 1
ATOM 809 C CA . LEU A 1 90 ? -5.188 5.136 10.040 1.00 96.94 90 LEU A CA 1
ATOM 810 C C . LEU A 1 90 ? -5.692 4.780 8.635 1.00 96.94 90 LEU A C 1
ATOM 812 O O . LEU A 1 90 ? -5.050 4.009 7.921 1.00 96.94 90 LEU A O 1
ATOM 816 N N . TYR A 1 91 ? -6.803 5.391 8.212 1.00 97.31 91 TYR A N 1
ATOM 817 C CA . TYR A 1 91 ? -7.361 5.165 6.878 1.00 97.31 91 TYR A CA 1
ATOM 818 C C . TYR A 1 91 ? -6.388 5.585 5.779 1.00 97.31 91 TYR A C 1
ATOM 820 O O . TYR A 1 91 ? -6.186 4.834 4.835 1.00 97.31 91 TYR A O 1
ATOM 828 N N . ALA A 1 92 ? -5.722 6.736 5.908 1.00 96.44 92 ALA A N 1
ATOM 829 C CA . ALA A 1 92 ? -4.735 7.176 4.924 1.00 96.44 92 ALA A CA 1
ATOM 830 C C . ALA A 1 92 ? -3.597 6.158 4.744 1.00 96.44 92 ALA A C 1
ATOM 832 O O . ALA A 1 92 ? -3.218 5.859 3.614 1.00 96.44 92 ALA A O 1
ATOM 833 N N . MET A 1 93 ? -3.068 5.603 5.837 1.00 96.88 93 MET A N 1
ATOM 834 C CA . MET A 1 93 ? -1.983 4.622 5.785 1.00 96.88 93 MET A CA 1
ATOM 835 C C . MET A 1 93 ? -2.413 3.312 5.123 1.00 96.88 93 MET A C 1
ATOM 837 O O . MET A 1 93 ? -1.722 2.814 4.232 1.00 96.88 93 MET A O 1
ATOM 841 N N . PHE A 1 94 ? -3.555 2.760 5.531 1.00 97.81 94 PHE A N 1
ATOM 842 C CA . PHE A 1 94 ? -4.018 1.485 4.995 1.00 97.81 94 PHE A CA 1
ATOM 843 C C . PHE A 1 94 ? -4.645 1.604 3.605 1.00 97.81 94 PHE A C 1
ATOM 845 O O . PHE A 1 94 ? -4.506 0.678 2.812 1.00 97.81 94 PHE A O 1
ATOM 852 N N . ASP A 1 95 ? -5.246 2.736 3.243 1.00 96.19 95 ASP A N 1
ATOM 853 C CA . ASP A 1 95 ? -5.701 2.962 1.869 1.00 96.19 95 ASP A CA 1
ATOM 854 C C . ASP A 1 95 ? -4.510 3.058 0.900 1.00 96.19 95 ASP A C 1
ATOM 856 O O . ASP A 1 95 ? -4.581 2.506 -0.196 1.00 96.19 95 ASP A O 1
ATOM 860 N N . MET A 1 96 ? -3.371 3.631 1.317 1.00 95.62 96 MET A N 1
ATOM 861 C CA . MET A 1 96 ? -2.127 3.545 0.533 1.00 95.62 96 MET A CA 1
ATOM 862 C C . MET A 1 96 ? -1.634 2.098 0.382 1.00 95.62 96 MET A C 1
ATOM 864 O O . MET A 1 96 ? -1.189 1.716 -0.698 1.00 95.62 96 MET A O 1
ATOM 868 N N . LEU A 1 97 ? -1.732 1.276 1.435 1.00 97.38 97 LEU A N 1
ATOM 869 C CA . LEU A 1 97 ? -1.411 -0.155 1.351 1.00 97.38 97 LEU A CA 1
ATOM 870 C C . LEU A 1 97 ? -2.345 -0.883 0.370 1.00 97.38 97 LEU A C 1
ATOM 872 O O . LEU A 1 97 ? -1.897 -1.715 -0.415 1.00 97.38 97 LEU A O 1
ATOM 876 N N . VAL A 1 98 ? -3.640 -0.570 0.398 1.00 96.88 98 VAL A N 1
ATOM 877 C CA . VAL A 1 98 ? -4.625 -1.133 -0.532 1.00 96.88 98 VAL A CA 1
ATOM 878 C C . VAL A 1 98 ? -4.308 -0.727 -1.967 1.00 96.88 98 VAL A C 1
ATOM 880 O O . VAL A 1 98 ? -4.318 -1.587 -2.844 1.00 96.88 98 VAL A O 1
ATOM 883 N N . ASP A 1 99 ? -3.990 0.543 -2.213 1.00 94.75 99 ASP A N 1
ATOM 884 C CA . ASP A 1 99 ? -3.588 1.027 -3.535 1.00 94.75 99 ASP A CA 1
ATOM 885 C C . ASP A 1 99 ? -2.323 0.309 -4.024 1.00 94.75 99 ASP A C 1
ATOM 887 O O . ASP A 1 99 ? -2.284 -0.165 -5.159 1.00 94.75 99 ASP A O 1
ATOM 891 N N . PHE A 1 100 ? -1.332 0.126 -3.152 1.00 95.75 100 PHE A N 1
ATOM 892 C CA . PHE A 1 100 ? -0.117 -0.622 -3.466 1.00 95.75 100 PHE A CA 1
ATOM 893 C C . PHE A 1 100 ? -0.410 -2.070 -3.896 1.00 95.75 100 PHE A C 1
ATOM 895 O O . PHE A 1 100 ? 0.083 -2.532 -4.927 1.00 95.75 100 PHE A O 1
ATOM 902 N N . VAL A 1 101 ? -1.248 -2.794 -3.148 1.00 97.00 101 VAL A N 1
ATOM 903 C CA . VAL A 1 101 ? -1.580 -4.193 -3.465 1.00 97.00 101 VAL A CA 1
ATOM 904 C C . VAL A 1 101 ? -2.466 -4.288 -4.709 1.00 97.00 101 VAL A C 1
ATOM 906 O O . VAL A 1 101 ? -2.177 -5.049 -5.631 1.00 97.00 101 VAL A O 1
ATOM 909 N N . GLU A 1 102 ? -3.554 -3.526 -4.763 1.00 95.38 102 GLU A N 1
ATOM 910 C CA . GLU A 1 102 ? -4.578 -3.701 -5.793 1.00 95.38 102 GLU A CA 1
ATOM 911 C C . GLU A 1 102 ? -4.261 -2.982 -7.112 1.00 95.38 102 GLU A C 1
ATOM 913 O O . GLU A 1 102 ? -4.871 -3.328 -8.126 1.00 95.38 102 GLU A O 1
ATOM 918 N N . LEU A 1 103 ? -3.349 -2.001 -7.123 1.00 92.00 103 LEU A N 1
ATOM 919 C CA . LEU A 1 103 ? -2.897 -1.307 -8.336 1.00 92.00 103 LEU A CA 1
ATOM 920 C C . LEU A 1 103 ? -1.480 -1.732 -8.720 1.00 92.00 103 LEU A C 1
ATOM 922 O O . LEU A 1 103 ? -1.287 -2.275 -9.806 1.00 92.00 103 LEU A O 1
ATOM 926 N N . GLU A 1 104 ? -0.487 -1.500 -7.856 1.00 92.94 104 GLU A N 1
ATOM 927 C CA . GLU A 1 104 ? 0.923 -1.674 -8.230 1.00 92.94 104 GLU A CA 1
ATOM 928 C C . GLU A 1 104 ? 1.304 -3.154 -8.333 1.00 92.94 104 GLU A C 1
ATOM 930 O O . GLU A 1 104 ? 1.767 -3.605 -9.382 1.00 92.94 104 GLU A O 1
ATOM 935 N N . LYS A 1 105 ? 1.030 -3.958 -7.299 1.00 94.75 105 LYS A N 1
ATOM 936 C CA . LYS A 1 105 ? 1.311 -5.407 -7.327 1.00 94.75 105 LYS A CA 1
ATOM 937 C C . LYS A 1 105 ? 0.450 -6.131 -8.362 1.00 94.75 105 LYS A C 1
ATOM 939 O O . LYS A 1 105 ? 0.949 -6.992 -9.085 1.00 94.75 105 LYS A O 1
ATOM 944 N N . ALA A 1 106 ? -0.811 -5.726 -8.510 1.00 92.88 106 ALA A N 1
ATOM 945 C CA . ALA A 1 106 ? -1.682 -6.242 -9.563 1.00 92.88 106 ALA A CA 1
ATOM 946 C C . ALA A 1 106 ? -1.116 -5.962 -10.965 1.00 92.88 106 ALA A C 1
ATOM 948 O O . ALA A 1 106 ? -1.102 -6.845 -11.828 1.00 92.88 106 ALA A O 1
ATOM 949 N N . TRP A 1 107 ? -0.621 -4.742 -11.194 1.00 88.81 107 TRP A N 1
ATOM 950 C CA . TRP A 1 107 ? 0.035 -4.366 -12.442 1.00 88.81 107 TRP A CA 1
ATOM 951 C C . TRP A 1 107 ? 1.292 -5.201 -12.697 1.00 88.81 107 TRP A C 1
ATOM 953 O O . TRP A 1 107 ? 1.480 -5.689 -13.814 1.00 88.81 107 TRP A O 1
ATOM 963 N N . MET A 1 108 ? 2.118 -5.418 -11.672 1.00 90.50 108 MET A N 1
ATOM 964 C CA . MET A 1 108 ? 3.303 -6.269 -11.781 1.00 90.50 108 MET A CA 1
ATOM 965 C C . MET A 1 108 ? 2.926 -7.688 -12.209 1.00 90.50 108 MET A C 1
ATOM 967 O O . MET A 1 108 ? 3.514 -8.200 -13.166 1.00 90.50 108 MET A O 1
ATOM 971 N N . ASN A 1 109 ? 1.877 -8.280 -11.626 1.00 91.25 109 ASN A N 1
ATOM 972 C CA . ASN A 1 109 ? 1.420 -9.603 -12.055 1.00 91.25 109 ASN A CA 1
ATOM 973 C C . ASN A 1 109 ? 1.083 -9.640 -13.545 1.00 91.25 109 ASN A C 1
ATOM 975 O O . ASN A 1 109 ? 1.509 -10.532 -14.275 1.00 91.25 109 ASN A O 1
ATOM 979 N N . VAL A 1 110 ? 0.352 -8.638 -14.024 1.00 87.62 110 VAL A N 1
ATOM 980 C CA . VAL A 1 110 ? -0.034 -8.514 -15.432 1.00 87.62 110 VAL A CA 1
ATOM 981 C C . VAL A 1 110 ? 1.183 -8.374 -16.351 1.00 87.62 110 VAL A C 1
ATOM 983 O O . VAL A 1 110 ? 1.242 -9.011 -17.409 1.00 87.62 110 VAL A O 1
ATOM 986 N N . VAL A 1 111 ? 2.170 -7.565 -15.959 1.00 85.25 111 VAL A N 1
ATOM 987 C CA . VAL A 1 111 ? 3.399 -7.360 -16.737 1.00 85.25 111 VAL A CA 1
ATOM 988 C C . VAL A 1 111 ? 4.195 -8.660 -16.861 1.00 85.25 111 VAL A C 1
ATOM 990 O O . VAL A 1 111 ? 4.605 -9.009 -17.972 1.00 85.25 111 VAL A O 1
ATOM 993 N N . PHE A 1 112 ? 4.374 -9.398 -15.763 1.00 86.06 112 PHE A N 1
ATOM 994 C CA . PHE A 1 112 ? 5.187 -10.617 -15.753 1.00 86.06 112 PHE A CA 1
ATOM 995 C C . PHE A 1 112 ? 4.462 -11.840 -16.325 1.00 86.06 112 PHE A C 1
ATOM 997 O O . PHE A 1 112 ? 5.061 -12.608 -17.079 1.00 86.06 112 PHE A O 1
ATOM 1004 N N . THR A 1 113 ? 3.160 -11.990 -16.077 1.00 84.88 113 THR A N 1
ATOM 1005 C CA . THR A 1 113 ? 2.356 -13.094 -16.640 1.00 84.88 113 THR A CA 1
ATOM 1006 C C . THR A 1 113 ? 1.947 -12.862 -18.096 1.00 84.88 113 THR A C 1
ATOM 1008 O O . THR A 1 113 ? 1.410 -13.764 -18.742 1.00 84.88 113 THR A O 1
ATOM 1011 N N . LYS A 1 114 ? 2.173 -11.654 -18.638 1.00 72.56 114 LYS A N 1
ATOM 1012 C CA . LYS A 1 114 ? 1.744 -11.211 -19.980 1.00 72.56 114 LYS A CA 1
ATOM 1013 C C . LYS A 1 114 ? 0.233 -11.335 -20.226 1.00 72.56 114 LYS A C 1
ATOM 1015 O O . LYS A 1 114 ? -0.211 -11.177 -21.369 1.00 72.56 114 LYS A O 1
ATOM 1020 N N . ARG A 1 115 ? -0.573 -11.577 -19.187 1.00 72.69 115 ARG A N 1
ATOM 1021 C CA . ARG A 1 115 ? -2.033 -11.522 -19.265 1.00 72.69 115 ARG A CA 1
ATOM 1022 C C . ARG A 1 115 ? -2.437 -10.066 -19.368 1.00 72.69 115 ARG A C 1
ATOM 1024 O O . ARG A 1 115 ? -2.202 -9.301 -18.451 1.00 72.69 115 ARG A O 1
ATOM 1031 N N . LYS A 1 116 ? -3.050 -9.668 -20.480 1.00 70.00 116 LYS A N 1
ATOM 1032 C CA . LYS A 1 116 ? -3.609 -8.321 -20.628 1.00 70.00 116 LYS A CA 1
ATOM 1033 C C . LYS A 1 116 ? -5.102 -8.384 -20.321 1.00 70.00 116 LYS A C 1
ATOM 1035 O O . LYS A 1 116 ? -5.858 -8.791 -21.200 1.00 70.00 116 LYS A O 1
ATOM 1040 N N . PRO A 1 117 ? -5.550 -7.984 -19.118 1.00 67.50 117 PRO A N 1
ATOM 1041 C CA . PRO A 1 117 ? -6.975 -7.966 -18.792 1.00 67.50 117 PRO A CA 1
ATOM 1042 C C . PRO A 1 117 ? -7.761 -6.919 -19.601 1.00 67.50 117 PRO A C 1
ATOM 1044 O O . PRO A 1 117 ? -8.982 -6.854 -19.507 1.00 67.50 117 PRO A O 1
ATOM 1047 N N . TRP A 1 118 ? -7.090 -6.105 -20.424 1.00 68.94 118 TRP A N 1
ATOM 1048 C CA . TRP A 1 118 ? -7.709 -5.151 -21.339 1.00 68.94 118 TRP A CA 1
ATOM 1049 C C . TRP A 1 118 ? -7.245 -5.376 -22.787 1.00 68.94 118 TRP A C 1
ATOM 1051 O O . TRP A 1 118 ? -6.091 -5.711 -23.056 1.00 68.94 118 TRP A O 1
ATOM 1061 N N . SER A 1 119 ? -8.141 -5.114 -23.739 1.00 56.03 119 SER A N 1
ATOM 1062 C CA . SER A 1 119 ? -7.917 -5.291 -25.180 1.00 56.03 119 SER A CA 1
ATOM 1063 C C . SER A 1 119 ? -7.573 -3.997 -25.943 1.00 56.03 119 SER A C 1
ATOM 1065 O O . SER A 1 119 ? -7.439 -4.037 -27.163 1.00 56.03 119 SER A O 1
ATOM 1067 N N . GLY A 1 120 ? -7.403 -2.847 -25.270 1.00 53.81 120 GLY A N 1
ATOM 1068 C CA . GLY A 1 120 ? -7.233 -1.543 -25.940 1.00 53.81 120 GLY A CA 1
ATOM 1069 C C . GLY A 1 120 ? -6.335 -0.516 -25.237 1.00 53.81 120 GLY A C 1
ATOM 1070 O O . GLY A 1 120 ? -5.827 -0.733 -24.140 1.00 53.81 120 GLY A O 1
ATOM 1071 N N . TRP A 1 121 ? -6.130 0.634 -25.882 1.00 42.09 121 TRP A N 1
ATOM 1072 C CA . TRP A 1 121 ? -5.346 1.747 -25.337 1.00 42.09 121 TRP A CA 1
ATOM 1073 C C . TRP A 1 121 ? -6.114 2.449 -24.204 1.00 42.09 121 TRP A C 1
ATOM 1075 O O . TRP A 1 121 ? -7.224 2.925 -24.420 1.00 42.09 121 TRP A O 1
ATOM 1085 N N . GLY A 1 122 ? -5.519 2.541 -23.007 1.00 51.81 122 GLY A N 1
ATOM 1086 C CA . GLY A 1 122 ? -5.937 3.530 -21.999 1.00 51.81 122 GLY A CA 1
ATOM 1087 C C . GLY A 1 122 ? -6.513 3.039 -20.665 1.00 51.81 122 GLY A C 1
ATOM 1088 O O . GLY A 1 122 ? -7.028 3.867 -19.924 1.00 51.81 122 GLY A O 1
ATOM 1089 N N . ARG A 1 123 ? -6.417 1.753 -20.298 1.00 55.84 123 ARG A N 1
ATOM 1090 C CA . ARG A 1 123 ? -6.931 1.261 -18.994 1.00 55.84 123 ARG A CA 1
ATOM 1091 C C . ARG A 1 123 ? -5.870 0.794 -17.997 1.00 55.84 123 ARG A C 1
ATOM 1093 O O . ARG A 1 123 ? -6.221 0.218 -16.982 1.00 55.84 123 ARG A O 1
ATOM 1100 N N . THR A 1 124 ? -4.590 1.047 -18.247 1.00 59.62 124 THR A N 1
ATOM 1101 C CA . THR A 1 124 ? -3.504 0.513 -17.406 1.00 59.62 124 THR A CA 1
ATOM 1102 C C . THR A 1 124 ? -3.403 1.189 -16.041 1.00 59.62 124 THR A C 1
ATOM 1104 O O . THR A 1 124 ? -3.161 0.517 -15.052 1.00 59.62 124 THR A O 1
ATOM 1107 N N . HIS A 1 125 ? -3.618 2.506 -15.970 1.00 56.00 125 HIS A N 1
ATOM 1108 C CA . HIS A 1 125 ? -3.347 3.283 -14.751 1.00 56.00 125 HIS A CA 1
ATOM 1109 C C . HIS A 1 125 ? -4.482 3.297 -13.714 1.00 56.00 125 HIS A C 1
ATOM 1111 O O . HIS A 1 125 ? -4.244 3.669 -12.574 1.00 56.00 125 HIS A O 1
ATOM 1117 N N . TRP A 1 126 ? -5.699 2.898 -14.093 1.00 66.94 126 TRP A N 1
ATOM 1118 C CA . TRP A 1 126 ? -6.876 2.880 -13.204 1.00 66.94 126 TRP A CA 1
ATOM 1119 C C . TRP A 1 126 ? -7.381 1.470 -12.921 1.00 66.94 126 TRP A C 1
ATOM 1121 O O . TRP A 1 126 ? -8.393 1.291 -12.243 1.00 66.94 126 TRP A O 1
ATOM 1131 N N . TRP A 1 127 ? -6.739 0.469 -13.518 1.00 82.00 127 TRP A N 1
ATOM 1132 C CA . TRP A 1 127 ? -7.147 -0.907 -13.342 1.00 82.00 127 TRP A CA 1
ATOM 1133 C C . TRP A 1 127 ? -6.695 -1.392 -11.971 1.00 82.00 127 TRP A C 1
ATOM 1135 O O . TRP A 1 127 ? -5.524 -1.291 -11.619 1.00 82.00 127 TRP A O 1
ATOM 1145 N N . ARG A 1 128 ? -7.668 -1.897 -11.219 1.00 87.94 128 ARG A N 1
ATOM 1146 C CA . ARG A 1 128 ? -7.535 -2.361 -9.847 1.00 87.94 128 ARG A CA 1
ATOM 1147 C C . ARG A 1 128 ? -7.985 -3.810 -9.788 1.00 87.94 128 ARG A C 1
ATOM 1149 O O . ARG A 1 128 ? -9.074 -4.125 -10.268 1.00 87.94 128 ARG A O 1
ATOM 1156 N N . SER A 1 129 ? -7.174 -4.680 -9.199 1.00 91.88 129 SER A N 1
ATOM 1157 C CA . SER A 1 129 ? -7.534 -6.081 -9.005 1.00 91.88 129 SER A CA 1
ATOM 1158 C C . SER A 1 129 ? -6.900 -6.647 -7.744 1.00 91.88 129 SER A C 1
ATOM 1160 O O . SER A 1 129 ? -5.696 -6.882 -7.678 1.00 91.88 129 SER A O 1
ATOM 1162 N N . ARG A 1 130 ? -7.752 -6.940 -6.759 1.00 95.25 130 ARG A N 1
ATOM 1163 C CA . ARG A 1 130 ? -7.367 -7.656 -5.540 1.00 95.25 130 ARG A CA 1
ATOM 1164 C C . ARG A 1 130 ? -6.753 -9.021 -5.846 1.00 95.25 130 ARG A C 1
ATOM 1166 O O . ARG A 1 130 ? -5.749 -9.378 -5.247 1.00 95.25 130 ARG A O 1
ATOM 1173 N N . ILE A 1 131 ? -7.353 -9.771 -6.772 1.00 94.25 131 ILE A N 1
ATOM 1174 C CA . ILE A 1 131 ? -6.921 -11.136 -7.107 1.00 94.25 131 ILE A CA 1
ATOM 1175 C C . ILE A 1 131 ? -5.482 -11.110 -7.619 1.00 94.25 131 ILE A C 1
ATOM 1177 O O . ILE A 1 131 ? -4.625 -11.808 -7.099 1.00 94.25 131 ILE A O 1
ATOM 1181 N N . GLU A 1 132 ? -5.212 -10.247 -8.592 1.00 93.69 132 GLU A N 1
ATOM 1182 C CA . GLU A 1 132 ? -3.911 -10.179 -9.260 1.00 93.69 132 GLU A CA 1
ATOM 1183 C C . GLU A 1 132 ? -2.833 -9.613 -8.325 1.00 93.69 132 GLU A C 1
ATOM 1185 O O . GLU A 1 132 ? -1.698 -10.085 -8.335 1.00 93.69 132 GLU A O 1
ATOM 1190 N N . GLY A 1 133 ? -3.199 -8.659 -7.461 1.00 95.25 133 GLY A N 1
ATOM 1191 C CA . GLY A 1 133 ? -2.319 -8.156 -6.405 1.00 95.25 133 GLY A CA 1
ATOM 1192 C C . GLY A 1 133 ? -1.913 -9.239 -5.407 1.00 95.25 133 GLY A C 1
ATOM 1193 O O . GLY A 1 133 ? -0.731 -9.397 -5.106 1.00 95.25 133 GLY A O 1
ATOM 1194 N N . LEU A 1 134 ? -2.882 -10.030 -4.936 1.00 97.19 134 LEU A N 1
ATOM 1195 C CA . LEU A 1 134 ? -2.626 -11.145 -4.025 1.00 97.19 134 LEU A CA 1
ATOM 1196 C C . LEU A 1 134 ? -1.834 -12.273 -4.692 1.00 97.19 134 LEU A C 1
ATOM 1198 O O . LEU A 1 134 ? -0.931 -12.808 -4.058 1.00 97.19 134 LEU A O 1
ATOM 1202 N N . SER A 1 135 ? -2.111 -12.598 -5.957 1.00 95.75 135 SER A N 1
ATOM 1203 C CA . SER A 1 135 ? -1.347 -13.604 -6.705 1.00 95.75 135 SER A CA 1
ATOM 1204 C C . SER A 1 135 ? 0.121 -13.211 -6.869 1.00 95.75 135 SER A C 1
ATOM 1206 O O . SER A 1 135 ? 1.000 -14.061 -6.743 1.00 95.75 135 SER A O 1
ATOM 1208 N N . TYR A 1 136 ? 0.408 -11.927 -7.097 1.00 95.69 136 TYR A N 1
ATOM 1209 C CA . TYR A 1 136 ? 1.792 -11.463 -7.152 1.00 95.69 136 TYR A CA 1
ATOM 1210 C C . TYR A 1 136 ? 2.485 -11.562 -5.792 1.00 95.69 136 TYR A C 1
ATOM 1212 O O . TYR A 1 136 ? 3.617 -12.029 -5.717 1.00 95.69 136 TYR A O 1
ATOM 1220 N N . LEU A 1 137 ? 1.801 -11.176 -4.709 1.00 96.88 137 LEU A N 1
ATOM 1221 C CA . LEU A 1 137 ? 2.335 -11.351 -3.357 1.00 96.88 137 LEU A CA 1
ATOM 1222 C C . LEU A 1 137 ? 2.576 -12.831 -3.039 1.00 96.88 137 LEU A C 1
ATOM 1224 O O . LEU A 1 137 ? 3.587 -13.158 -2.438 1.00 96.88 137 LEU A O 1
ATOM 1228 N N . GLU A 1 138 ? 1.692 -13.737 -3.453 1.00 96.81 138 GLU A N 1
ATOM 1229 C CA . GLU A 1 138 ? 1.885 -15.185 -3.287 1.00 96.81 138 GLU A CA 1
ATOM 1230 C C . GLU A 1 138 ? 3.124 -15.697 -4.018 1.00 96.81 138 GLU A C 1
ATOM 1232 O O . GLU A 1 138 ? 3.877 -16.490 -3.455 1.00 96.81 138 GLU A O 1
ATOM 1237 N N . TRP A 1 139 ? 3.378 -15.197 -5.226 1.00 95.44 139 TRP A N 1
ATOM 1238 C CA . TRP A 1 139 ? 4.629 -15.463 -5.924 1.00 95.44 139 TRP A CA 1
ATOM 1239 C C . TRP A 1 139 ? 5.844 -14.905 -5.161 1.00 95.44 139 TRP A C 1
ATOM 1241 O O . TRP A 1 139 ? 6.805 -15.644 -4.955 1.00 95.44 139 TRP A O 1
ATOM 1251 N N . GLU A 1 140 ? 5.795 -13.659 -4.668 1.00 95.62 140 GLU A N 1
ATOM 1252 C CA . GLU A 1 140 ? 6.890 -13.069 -3.873 1.00 95.62 140 GLU A CA 1
ATOM 1253 C C . GLU A 1 140 ? 7.168 -13.863 -2.590 1.00 95.62 140 GLU A C 1
ATOM 1255 O O . GLU A 1 140 ? 8.321 -14.032 -2.201 1.00 95.62 140 GLU A O 1
ATOM 1260 N N . ILE A 1 141 ? 6.122 -14.385 -1.946 1.00 96.50 141 ILE A N 1
ATOM 1261 C CA . ILE A 1 141 ? 6.233 -15.267 -0.780 1.00 96.50 141 ILE A CA 1
ATOM 1262 C C . ILE A 1 141 ? 6.947 -16.575 -1.156 1.00 96.50 141 ILE A C 1
ATOM 1264 O O . ILE A 1 141 ? 7.774 -17.064 -0.387 1.00 96.50 141 ILE A O 1
ATOM 1268 N N . GLY A 1 142 ? 6.664 -17.119 -2.343 1.00 95.31 142 GLY A N 1
ATOM 1269 C CA . GLY A 1 142 ? 7.302 -18.327 -2.869 1.00 95.31 142 GLY A CA 1
ATOM 1270 C C . GLY A 1 142 ? 8.815 -18.203 -3.076 1.00 95.31 142 GLY A C 1
ATOM 1271 O O . GLY A 1 142 ? 9.512 -19.209 -3.007 1.00 95.31 142 GLY A O 1
ATOM 1272 N N . LEU A 1 143 ? 9.353 -16.986 -3.229 1.00 93.75 143 LEU A N 1
ATOM 1273 C CA . LEU A 1 143 ? 10.803 -16.749 -3.348 1.00 93.75 143 LEU A CA 1
ATOM 1274 C C . LEU A 1 143 ? 11.591 -17.126 -2.081 1.00 93.75 143 LEU A C 1
ATOM 1276 O O . LEU A 1 143 ? 12.820 -17.165 -2.102 1.00 93.75 143 LEU A O 1
ATOM 1280 N N . GLY A 1 144 ? 10.906 -17.366 -0.961 1.00 92.25 144 GLY A N 1
ATOM 1281 C CA . GLY A 1 144 ? 11.508 -17.838 0.284 1.00 92.25 144 GLY A CA 1
ATOM 1282 C C . GLY A 1 144 ? 11.593 -19.362 0.412 1.00 92.25 144 GLY A C 1
ATOM 1283 O O . GLY A 1 144 ? 12.036 -19.832 1.458 1.00 92.25 144 GLY A O 1
ATOM 1284 N N . ASP A 1 145 ? 11.143 -20.136 -0.583 1.00 92.19 145 ASP A N 1
ATOM 1285 C CA . ASP A 1 145 ? 11.127 -21.601 -0.506 1.00 92.19 145 ASP A CA 1
ATOM 1286 C C . ASP A 1 145 ? 12.564 -22.165 -0.392 1.00 92.19 145 ASP A C 1
ATOM 1288 O O . ASP A 1 145 ? 13.416 -21.873 -1.238 1.00 92.19 145 ASP A O 1
ATOM 1292 N N . PRO A 1 146 ? 12.873 -22.976 0.642 1.00 89.75 146 PRO A N 1
ATOM 1293 C CA . PRO A 1 146 ? 14.197 -23.572 0.811 1.00 89.75 146 PRO A CA 1
ATOM 1294 C C . PRO A 1 146 ? 14.590 -24.535 -0.318 1.00 89.75 146 PRO A C 1
ATOM 1296 O O . PRO A 1 146 ? 15.783 -24.789 -0.484 1.00 89.75 146 PRO A O 1
ATOM 1299 N N . ASN A 1 147 ? 13.626 -25.049 -1.090 1.00 92.00 147 ASN A N 1
ATOM 1300 C CA . ASN A 1 147 ? 13.874 -25.939 -2.226 1.00 92.00 147 ASN A CA 1
ATOM 1301 C C . ASN A 1 147 ? 14.379 -25.202 -3.477 1.00 92.00 147 ASN A C 1
ATOM 1303 O O . ASN A 1 147 ? 14.814 -25.856 -4.426 1.00 92.00 147 ASN A O 1
ATOM 1307 N N . LEU A 1 148 ? 14.319 -23.865 -3.504 1.00 90.12 148 LEU A N 1
ATOM 1308 C CA . LEU A 1 148 ? 14.855 -23.076 -4.609 1.00 90.12 148 LEU A CA 1
ATOM 1309 C C . LEU A 1 148 ? 16.393 -23.030 -4.574 1.00 90.12 148 LEU A C 1
ATOM 1311 O O . LEU A 1 148 ? 16.990 -23.045 -3.488 1.00 90.12 148 LEU A O 1
ATOM 1315 N N . PRO A 1 149 ? 17.049 -22.927 -5.748 1.00 91.38 149 PRO A N 1
ATOM 1316 C CA . PRO A 1 149 ? 18.468 -22.600 -5.824 1.00 91.38 149 PRO A CA 1
ATOM 1317 C C . PRO A 1 149 ? 18.779 -21.330 -5.025 1.00 91.38 149 PRO A C 1
ATOM 1319 O O . PRO A 1 149 ? 17.993 -20.385 -5.017 1.00 91.38 149 PRO A O 1
ATOM 1322 N N . GLU A 1 150 ? 19.939 -21.282 -4.368 1.00 88.75 150 GLU A N 1
ATOM 1323 C CA . GLU A 1 150 ? 20.312 -20.150 -3.505 1.00 88.75 150 GLU A CA 1
ATOM 1324 C C . GLU A 1 150 ? 20.319 -18.805 -4.248 1.00 88.75 150 GLU A C 1
ATOM 1326 O O . GLU A 1 150 ? 19.940 -17.789 -3.674 1.00 88.75 150 GLU A O 1
ATOM 1331 N N . GLU A 1 151 ? 20.666 -18.816 -5.535 1.00 88.81 151 GLU A N 1
ATOM 1332 C CA . GLU A 1 151 ? 20.680 -17.636 -6.407 1.00 88.81 151 GLU A CA 1
ATOM 1333 C C . GLU A 1 151 ? 19.279 -17.066 -6.688 1.00 88.81 151 GLU A C 1
ATOM 1335 O O . GLU A 1 151 ? 19.139 -15.871 -6.940 1.00 88.81 151 GLU A O 1
ATOM 1340 N N . GLU A 1 152 ? 18.242 -17.905 -6.628 1.00 87.00 152 GLU A N 1
ATOM 1341 C CA . GLU A 1 152 ? 16.843 -17.525 -6.871 1.00 87.00 152 GLU A CA 1
ATOM 1342 C C . GLU A 1 152 ? 16.087 -17.215 -5.568 1.00 87.00 152 GLU A C 1
ATOM 1344 O O . GLU A 1 152 ? 14.952 -16.732 -5.590 1.00 87.00 152 GLU A O 1
ATOM 1349 N N . ARG A 1 153 ? 16.710 -17.489 -4.416 1.00 90.25 153 ARG A N 1
ATOM 1350 C CA . ARG A 1 153 ? 16.091 -17.347 -3.101 1.00 90.25 153 ARG A CA 1
ATOM 1351 C C . ARG A 1 153 ? 16.202 -15.917 -2.583 1.00 90.25 153 ARG A C 1
ATOM 1353 O O . ARG A 1 153 ? 17.284 -15.345 -2.438 1.00 90.25 153 ARG A O 1
ATOM 1360 N N . HIS A 1 154 ? 15.061 -15.361 -2.186 1.00 93.00 154 HIS A N 1
ATOM 1361 C CA . HIS A 1 154 ? 14.952 -14.005 -1.652 1.00 93.00 154 HIS A CA 1
ATOM 1362 C C . HIS A 1 154 ? 14.115 -13.971 -0.367 1.00 93.00 154 HIS A C 1
ATOM 1364 O O . HIS A 1 154 ? 12.997 -13.454 -0.328 1.00 93.00 154 HIS A O 1
ATOM 1370 N N . GLU A 1 155 ? 14.683 -14.481 0.730 1.00 92.75 155 GLU A N 1
ATOM 1371 C CA . GLU A 1 155 ? 13.980 -14.620 2.015 1.00 92.75 155 GLU A CA 1
ATOM 1372 C C . GLU A 1 155 ? 13.411 -13.306 2.563 1.00 92.75 155 GLU A C 1
ATOM 1374 O O . GLU A 1 155 ? 12.295 -13.275 3.082 1.00 92.75 155 GLU A O 1
ATOM 1379 N N . GLN A 1 156 ? 14.168 -12.209 2.474 1.00 93.19 156 GLN A N 1
ATOM 1380 C CA . GLN A 1 156 ? 13.713 -10.925 3.009 1.00 93.19 156 GLN A CA 1
ATOM 1381 C C . GLN A 1 156 ? 12.520 -10.380 2.217 1.00 93.19 156 GLN A C 1
ATOM 1383 O O . GLN A 1 156 ? 11.594 -9.826 2.808 1.00 93.19 156 GLN A O 1
ATOM 1388 N N . GLN A 1 157 ? 12.525 -10.556 0.892 1.00 93.75 157 GLN A N 1
ATOM 1389 C CA . GLN A 1 157 ? 11.407 -10.161 0.038 1.00 93.75 157 GLN A CA 1
ATOM 1390 C C . GLN A 1 157 ? 10.167 -10.993 0.364 1.00 93.75 157 GLN A C 1
ATOM 1392 O O . GLN A 1 157 ? 9.095 -10.423 0.556 1.00 93.75 157 GLN A O 1
ATOM 1397 N N . ALA A 1 158 ? 10.334 -12.307 0.530 1.00 96.19 158 ALA A N 1
ATOM 1398 C CA . ALA A 1 158 ? 9.253 -13.203 0.913 1.00 96.19 158 ALA A CA 1
ATOM 1399 C C . ALA A 1 158 ? 8.641 -12.826 2.272 1.00 96.19 158 ALA A C 1
ATOM 1401 O O . ALA A 1 158 ? 7.425 -12.674 2.372 1.00 96.19 158 ALA A O 1
ATOM 1402 N N . LYS A 1 159 ? 9.465 -12.588 3.304 1.00 96.50 159 LYS A N 1
ATOM 1403 C CA . LYS A 1 159 ? 8.998 -12.150 4.636 1.00 96.50 159 LYS A CA 1
ATOM 1404 C C . LYS A 1 159 ? 8.215 -10.837 4.566 1.00 96.50 159 LYS A C 1
ATOM 1406 O O . LYS A 1 159 ? 7.142 -10.726 5.153 1.00 96.50 159 LYS A O 1
ATOM 1411 N N . ASN A 1 160 ? 8.712 -9.861 3.805 1.00 97.00 160 ASN A N 1
ATOM 1412 C CA . ASN A 1 160 ? 8.013 -8.590 3.617 1.00 97.00 160 ASN A CA 1
ATOM 1413 C C . ASN A 1 160 ? 6.669 -8.785 2.896 1.00 97.00 160 ASN A C 1
ATOM 1415 O O . ASN A 1 160 ? 5.672 -8.190 3.294 1.00 97.00 160 ASN A O 1
ATOM 1419 N N . ALA A 1 161 ? 6.619 -9.636 1.866 1.00 97.31 161 ALA A N 1
ATOM 1420 C CA . ALA A 1 161 ? 5.389 -9.933 1.134 1.00 97.31 161 ALA A CA 1
ATOM 1421 C C . ALA A 1 161 ? 4.347 -10.659 2.004 1.00 97.31 161 ALA A C 1
ATOM 1423 O O . ALA A 1 161 ? 3.160 -10.337 1.926 1.00 97.31 161 ALA A O 1
ATOM 1424 N N . GLN A 1 162 ? 4.778 -11.580 2.877 1.00 97.62 162 GLN A N 1
ATOM 1425 C CA . GLN A 1 162 ? 3.906 -12.223 3.870 1.00 97.62 162 GLN A CA 1
ATOM 1426 C C . GLN A 1 162 ? 3.262 -11.184 4.792 1.00 97.62 162 GLN A C 1
ATOM 1428 O O . GLN A 1 162 ? 2.047 -11.196 4.995 1.00 97.62 162 GLN A O 1
ATOM 1433 N N . GLU A 1 163 ? 4.068 -10.257 5.304 1.00 98.12 163 GLU A N 1
ATOM 1434 C CA . GLU A 1 163 ? 3.614 -9.205 6.208 1.00 98.12 163 GLU A CA 1
ATOM 1435 C C . GLU A 1 163 ? 2.653 -8.224 5.516 1.00 98.12 163 GLU A C 1
ATOM 1437 O O . GLU A 1 163 ? 1.582 -7.920 6.041 1.00 98.12 163 GLU A O 1
ATOM 1442 N N . ILE A 1 164 ? 2.968 -7.803 4.288 1.00 98.31 164 ILE A N 1
ATOM 1443 C CA . ILE A 1 164 ? 2.091 -6.966 3.455 1.00 98.31 164 ILE A CA 1
ATOM 1444 C C . ILE A 1 164 ? 0.745 -7.660 3.216 1.00 98.31 164 ILE A C 1
ATOM 1446 O O . ILE A 1 164 ? -0.308 -7.045 3.401 1.00 98.31 164 ILE A O 1
ATOM 1450 N N . LYS A 1 165 ? 0.759 -8.949 2.845 1.00 98.25 165 LYS A N 1
ATOM 1451 C CA . LYS A 1 165 ? -0.462 -9.742 2.633 1.00 98.25 165 LYS A CA 1
ATOM 1452 C C . LYS A 1 165 ? -1.291 -9.835 3.913 1.00 98.25 165 LYS A C 1
ATOM 1454 O O . LYS A 1 165 ? -2.515 -9.697 3.855 1.00 98.25 165 LYS A O 1
ATOM 1459 N N . TYR A 1 166 ? -0.641 -10.047 5.056 1.00 98.38 166 TYR A N 1
ATOM 1460 C CA . TYR A 1 166 ? -1.303 -10.105 6.356 1.00 98.38 166 TYR A CA 1
ATOM 1461 C C . TYR A 1 166 ? -1.999 -8.779 6.692 1.00 98.38 166 TYR A C 1
ATOM 1463 O O . TYR A 1 166 ? -3.200 -8.773 6.958 1.00 98.38 166 TYR A O 1
ATOM 1471 N N . LEU A 1 167 ? -1.278 -7.656 6.613 1.00 98.50 167 LEU A N 1
ATOM 1472 C CA . LEU A 1 167 ? -1.810 -6.321 6.909 1.00 98.50 167 LEU A CA 1
ATOM 1473 C C . LEU A 1 167 ? -2.963 -5.939 5.974 1.00 98.50 167 LEU A C 1
ATOM 1475 O O . LEU A 1 167 ? -3.978 -5.405 6.419 1.00 98.50 167 LEU A O 1
ATOM 1479 N N . TYR A 1 168 ? -2.835 -6.262 4.685 1.00 98.38 168 TYR A N 1
ATOM 1480 C CA . TYR A 1 168 ? -3.892 -6.045 3.701 1.00 98.38 168 TYR A CA 1
ATOM 1481 C C . TYR A 1 168 ? -5.155 -6.854 4.032 1.00 98.38 168 TYR A C 1
ATOM 1483 O O . TYR A 1 168 ? -6.257 -6.306 4.048 1.00 98.38 168 TYR A O 1
ATOM 1491 N N . THR A 1 169 ? -5.002 -8.148 4.333 1.00 98.00 169 THR A N 1
ATOM 1492 C CA . THR A 1 169 ? -6.124 -9.043 4.670 1.00 98.00 169 THR A CA 1
ATOM 1493 C C . THR A 1 169 ? -6.806 -8.595 5.960 1.00 98.00 169 THR A C 1
ATOM 1495 O O . THR A 1 169 ? -8.032 -8.540 6.034 1.00 98.00 169 THR A O 1
ATOM 1498 N N . TRP A 1 170 ? -6.019 -8.195 6.960 1.00 98.06 170 TRP A N 1
ATOM 1499 C CA . TRP A 1 170 ? -6.543 -7.627 8.194 1.00 98.06 170 TRP A CA 1
ATOM 1500 C C . TRP A 1 170 ? -7.403 -6.386 7.927 1.00 98.06 170 TRP A C 1
ATOM 1502 O O . TRP A 1 170 ? -8.543 -6.324 8.380 1.00 98.06 170 TRP A O 1
ATOM 1512 N N . TRP A 1 171 ? -6.906 -5.436 7.132 1.00 97.75 171 TRP A N 1
ATOM 1513 C CA . TRP A 1 171 ? -7.629 -4.200 6.830 1.00 97.75 171 TRP A CA 1
ATOM 1514 C C . TRP A 1 171 ? -8.899 -4.428 6.003 1.00 97.75 171 TRP A C 1
ATOM 1516 O O . TRP A 1 171 ? -9.913 -3.768 6.226 1.00 97.75 171 TRP A O 1
ATOM 1526 N N . LYS A 1 172 ? -8.857 -5.346 5.030 1.00 96.62 172 LYS A N 1
ATOM 1527 C CA . LYS A 1 172 ? -9.970 -5.580 4.100 1.00 96.62 172 LYS A CA 1
ATOM 1528 C C . LYS A 1 172 ? -11.037 -6.521 4.636 1.00 96.62 172 LYS A C 1
ATOM 1530 O O . LYS A 1 172 ? -12.206 -6.301 4.325 1.00 96.62 172 LYS A O 1
ATOM 1535 N N . ASP A 1 173 ? -10.645 -7.532 5.406 1.00 96.38 173 ASP A N 1
ATOM 1536 C CA . ASP A 1 173 ? -11.540 -8.623 5.790 1.00 96.38 173 ASP A CA 1
ATOM 1537 C C . ASP A 1 173 ? -11.734 -8.735 7.304 1.00 96.38 173 ASP A C 1
ATOM 1539 O O . ASP A 1 173 ? -12.832 -9.053 7.740 1.00 96.38 173 ASP A O 1
ATOM 1543 N N . VAL A 1 174 ? -10.715 -8.487 8.131 1.00 96.81 174 VAL A N 1
ATOM 1544 C CA . VAL A 1 174 ? -10.834 -8.707 9.587 1.00 96.81 174 VAL A CA 1
ATOM 1545 C C . VAL A 1 174 ? -11.414 -7.477 10.283 1.00 96.81 174 VAL A C 1
ATOM 1547 O O . VAL A 1 174 ? -12.446 -7.565 10.943 1.00 96.81 174 VAL A O 1
ATOM 1550 N N . ARG A 1 175 ? -10.786 -6.312 10.100 1.00 95.50 175 ARG A N 1
ATOM 1551 C CA . ARG A 1 175 ? -11.154 -5.063 10.778 1.00 95.50 175 ARG A CA 1
ATOM 1552 C C . ARG A 1 175 ? -12.591 -4.601 10.489 1.00 95.50 175 ARG A C 1
ATOM 1554 O O . ARG A 1 175 ? -13.275 -4.238 11.442 1.00 95.50 175 ARG A O 1
ATOM 1561 N N . PRO A 1 176 ? -13.098 -4.618 9.239 1.00 95.00 176 PRO A N 1
ATOM 1562 C CA . PRO A 1 176 ? -14.468 -4.184 8.959 1.00 95.00 176 PRO A CA 1
ATOM 1563 C C . PRO A 1 176 ? -15.542 -5.120 9.529 1.00 95.00 176 PRO A C 1
ATOM 1565 O O . PRO A 1 176 ? -16.684 -4.703 9.675 1.00 95.00 176 PRO A O 1
ATOM 1568 N N . ASN A 1 177 ? -15.180 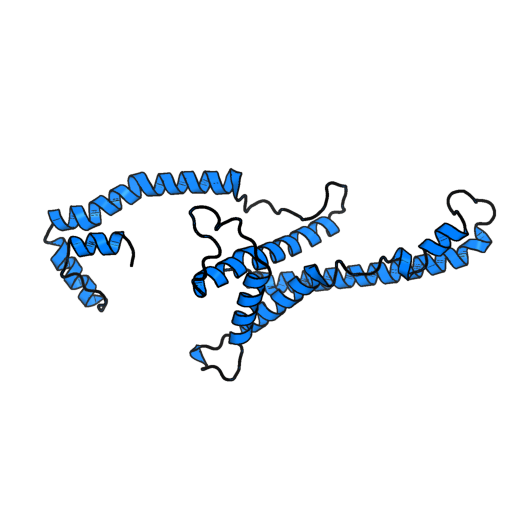-6.370 9.840 1.00 95.19 177 ASN A N 1
ATOM 1569 C CA . ASN A 1 177 ? -16.080 -7.383 10.392 1.00 95.19 177 ASN A CA 1
ATOM 1570 C C . ASN A 1 177 ? -16.050 -7.440 11.931 1.00 95.19 177 ASN A C 1
ATOM 1572 O O . ASN A 1 177 ? -16.603 -8.370 12.519 1.00 95.19 177 ASN A O 1
ATOM 1576 N N . ARG A 1 178 ? -15.407 -6.470 12.596 1.00 93.00 178 ARG A N 1
ATOM 1577 C CA . ARG A 1 178 ? -15.426 -6.368 14.058 1.00 93.00 178 ARG A CA 1
ATOM 1578 C C . ARG A 1 178 ? -16.846 -6.087 14.559 1.00 93.00 178 ARG A C 1
ATOM 1580 O O . ARG A 1 178 ? -17.556 -5.284 13.946 1.00 93.00 178 ARG A O 1
ATOM 1587 N N . PRO A 1 179 ? -17.269 -6.726 15.660 1.00 93.50 179 PRO A N 1
ATOM 1588 C CA . PRO A 1 179 ? -18.531 -6.384 16.282 1.00 93.50 179 PRO A CA 1
ATOM 1589 C C . PRO A 1 179 ? -18.450 -4.984 16.903 1.00 93.50 179 PRO A C 1
ATOM 1591 O O . PRO A 1 179 ? -17.394 -4.527 17.332 1.00 93.50 179 PRO A O 1
ATOM 1594 N N . ASP A 1 180 ? -19.586 -4.301 16.925 1.00 92.00 180 ASP A N 1
ATOM 1595 C CA . ASP A 1 180 ? -19.720 -2.967 17.503 1.00 92.00 180 ASP A CA 1
ATOM 1596 C C . ASP A 1 180 ? -19.526 -3.020 19.035 1.00 92.00 180 ASP A C 1
ATOM 1598 O O . ASP A 1 180 ? -20.239 -3.801 19.683 1.00 92.00 180 ASP A O 1
ATOM 1602 N N . PRO A 1 181 ? -18.602 -2.235 19.632 1.00 92.38 181 PRO A N 1
ATOM 1603 C CA . PRO A 1 181 ? -18.348 -2.251 21.073 1.00 92.38 181 PRO A CA 1
ATOM 1604 C C . PRO A 1 181 ? -19.610 -2.074 21.918 1.00 92.38 181 PRO A C 1
ATOM 1606 O O . PRO A 1 181 ? -19.789 -2.803 22.893 1.00 92.38 181 PRO A O 1
ATOM 1609 N N . ALA A 1 182 ? -20.525 -1.192 21.501 1.00 88.12 182 ALA A N 1
ATOM 1610 C CA . ALA A 1 182 ? -21.781 -0.927 22.207 1.00 88.12 182 ALA A CA 1
ATOM 1611 C C . ALA A 1 182 ? -22.715 -2.153 22.259 1.00 88.12 182 ALA A C 1
ATOM 1613 O O . ALA A 1 182 ? -23.403 -2.399 23.255 1.00 88.12 182 ALA A O 1
ATOM 1614 N N . LYS A 1 183 ? -22.698 -2.984 21.210 1.00 90.75 183 LYS A N 1
ATOM 1615 C CA . LYS A 1 183 ? -23.480 -4.230 21.159 1.00 90.75 183 LYS A CA 1
ATOM 1616 C C . LYS A 1 183 ? -22.877 -5.313 22.034 1.00 90.75 183 LYS A C 1
ATOM 1618 O O . LYS A 1 183 ? -23.606 -6.036 22.708 1.00 90.75 183 LYS A O 1
ATOM 1623 N N . VAL A 1 184 ? -21.552 -5.442 22.015 1.00 91.25 184 VAL A N 1
ATOM 1624 C CA . VAL A 1 184 ? -20.836 -6.490 22.758 1.00 91.25 184 VAL A CA 1
ATOM 1625 C C . VAL A 1 184 ? -20.825 -6.204 24.256 1.00 91.25 184 VAL A C 1
ATOM 1627 O O . VAL A 1 184 ? -21.017 -7.119 25.057 1.00 91.25 184 VAL A O 1
ATOM 1630 N N . SER A 1 185 ? -20.649 -4.941 24.645 1.00 89.00 185 SER A N 1
ATOM 1631 C CA . SER A 1 185 ? -20.689 -4.516 26.047 1.00 89.00 185 SER A CA 1
ATOM 1632 C C . SER A 1 185 ? -22.083 -4.662 26.671 1.00 89.00 185 SER A C 1
ATOM 1634 O O . SER A 1 185 ? -22.212 -4.730 27.896 1.00 89.00 185 SER A O 1
ATOM 1636 N N . GLY A 1 186 ? -23.123 -4.747 25.833 1.00 87.38 186 GLY A N 1
ATOM 1637 C CA . GLY A 1 186 ? -24.522 -4.709 26.240 1.00 87.38 186 GLY A CA 1
ATOM 1638 C C . GLY A 1 186 ? -25.036 -3.291 26.489 1.00 87.38 186 GLY A C 1
ATOM 1639 O O . GLY A 1 186 ? -26.140 -3.147 27.011 1.00 87.38 186 GLY A O 1
ATOM 1640 N N . TRP A 1 187 ? -24.267 -2.261 26.118 1.00 86.12 187 TRP A N 1
ATOM 1641 C CA . TRP A 1 187 ? -24.645 -0.857 26.262 1.00 86.12 187 TRP A CA 1
ATOM 1642 C C . TRP A 1 187 ? -25.938 -0.515 25.519 1.00 86.12 187 TRP A C 1
ATOM 1644 O O . TRP A 1 187 ? -26.795 0.153 26.098 1.00 86.12 187 TRP A O 1
ATOM 1654 N N . ASP A 1 188 ? -26.136 -1.051 24.310 1.00 86.94 188 ASP A N 1
ATOM 1655 C CA . ASP A 1 188 ? -27.383 -0.875 23.547 1.00 86.94 188 ASP A CA 1
ATOM 1656 C C . ASP A 1 188 ? -28.605 -1.319 24.369 1.00 86.94 188 ASP A C 1
ATOM 1658 O O . ASP A 1 188 ? -29.579 -0.581 24.510 1.00 86.94 188 ASP A O 1
ATOM 1662 N N . ASN A 1 189 ? -28.513 -2.483 25.023 1.00 86.62 189 ASN A N 1
ATOM 1663 C CA . ASN A 1 189 ? -29.596 -3.001 25.862 1.00 86.62 189 ASN A CA 1
ATOM 1664 C C . ASN A 1 189 ? -29.853 -2.110 27.086 1.00 86.62 189 ASN A C 1
ATOM 1666 O O . ASN A 1 189 ? -30.997 -1.963 27.512 1.00 86.62 189 ASN A O 1
ATOM 1670 N N . VAL A 1 190 ? -28.801 -1.531 27.674 1.00 84.56 190 VAL A N 1
ATOM 1671 C CA . VAL A 1 190 ? -28.915 -0.615 28.822 1.00 84.56 190 VAL A CA 1
ATOM 1672 C C . VAL A 1 190 ? -29.556 0.707 28.386 1.00 84.56 190 VAL A C 1
ATOM 1674 O O . VAL A 1 190 ? -30.434 1.215 29.086 1.00 84.56 190 VAL A O 1
ATOM 1677 N N . CYS A 1 191 ? -29.188 1.232 27.215 1.00 83.31 191 CYS A N 1
ATOM 1678 C CA . CYS A 1 191 ? -29.801 2.421 26.624 1.00 83.31 191 CYS A CA 1
ATOM 1679 C C . CYS A 1 191 ? -31.293 2.220 26.347 1.00 83.31 191 CYS A C 1
ATOM 1681 O O . CYS A 1 191 ? -32.108 3.050 26.765 1.00 83.31 191 CYS A O 1
ATOM 1683 N N . ASP A 1 192 ? -31.644 1.103 25.709 1.00 84.44 192 ASP A N 1
ATOM 1684 C CA . ASP A 1 192 ? -33.022 0.757 25.355 1.00 84.44 192 ASP A CA 1
ATOM 1685 C C . ASP A 1 192 ? -33.888 0.518 26.597 1.00 84.44 192 ASP A C 1
ATOM 1687 O O . ASP A 1 192 ? -35.021 0.996 26.675 1.00 84.44 192 ASP A O 1
ATOM 1691 N N . LYS A 1 193 ? -33.349 -0.187 27.601 1.00 80.75 193 LYS A N 1
ATOM 1692 C CA . LYS A 1 193 ? -34.061 -0.515 28.846 1.00 80.75 193 LYS A CA 1
ATOM 1693 C C . LYS A 1 193 ? -34.432 0.728 29.651 1.00 80.75 193 LYS A C 1
ATOM 1695 O O . LYS A 1 193 ? -35.505 0.763 30.249 1.00 80.75 193 LYS A O 1
ATOM 1700 N N . TRP A 1 194 ? -33.549 1.723 29.710 1.00 72.44 194 TRP A N 1
ATOM 1701 C CA . TRP A 1 194 ? -33.663 2.804 30.692 1.00 72.44 194 TRP A CA 1
ATOM 1702 C C . TRP A 1 194 ? -34.044 4.169 30.123 1.00 72.44 194 TRP A C 1
ATOM 1704 O O . TRP A 1 194 ? -34.218 5.093 30.917 1.00 72.44 194 TRP A O 1
ATOM 1714 N N . ASN A 1 195 ? -34.157 4.308 28.793 1.00 71.12 195 ASN A N 1
ATOM 1715 C CA . ASN A 1 195 ? -34.379 5.578 28.088 1.00 71.12 195 ASN A CA 1
ATOM 1716 C C . ASN A 1 195 ? -33.629 6.742 28.763 1.00 71.12 195 ASN A C 1
ATOM 1718 O O . ASN A 1 195 ? -34.225 7.734 29.203 1.00 71.12 195 ASN A O 1
ATOM 1722 N N . ILE A 1 196 ? -32.310 6.552 28.898 1.00 64.56 196 ILE A N 1
ATOM 1723 C CA . ILE A 1 196 ? -31.400 7.290 29.796 1.00 64.56 196 ILE A CA 1
ATOM 1724 C C . ILE A 1 196 ? -31.487 8.815 29.600 1.00 64.56 196 ILE A C 1
ATOM 1726 O O . ILE A 1 196 ? -31.271 9.578 30.536 1.00 64.56 196 ILE A O 1
ATOM 1730 N N . LEU A 1 197 ? -31.858 9.275 28.401 1.00 63.34 197 LEU A N 1
ATOM 1731 C CA . LEU A 1 197 ? -32.010 10.696 28.077 1.00 63.34 197 LEU A CA 1
ATOM 1732 C C . LEU A 1 197 ? -33.268 11.350 28.677 1.00 63.34 197 LEU A C 1
ATOM 1734 O O . LEU A 1 197 ? -33.302 12.571 28.828 1.00 63.34 197 LEU A O 1
ATOM 1738 N N . SER A 1 198 ? -34.299 10.568 29.004 1.00 66.00 198 SER A N 1
ATOM 1739 C CA . SER A 1 198 ? -35.601 11.074 29.465 1.00 66.00 198 SER A CA 1
ATOM 1740 C C . SER A 1 198 ? -35.857 10.905 30.963 1.00 66.00 198 SER A C 1
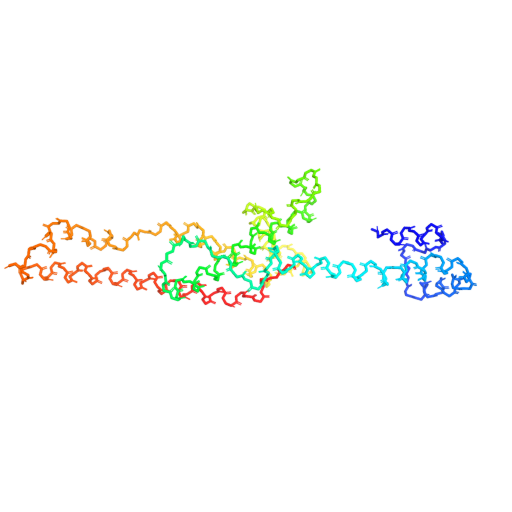ATOM 1742 O O . SER A 1 198 ? -36.625 11.679 31.530 1.00 66.00 198 SER A O 1
ATOM 1744 N N . ASP A 1 199 ? -35.216 9.928 31.609 1.00 63.50 199 ASP A N 1
ATOM 1745 C CA . ASP A 1 199 ? -35.616 9.459 32.937 1.00 63.50 199 ASP A CA 1
ATOM 1746 C C . ASP A 1 199 ? -34.568 9.822 34.004 1.00 63.50 199 ASP A C 1
ATOM 1748 O O . ASP A 1 199 ? -33.668 9.037 34.328 1.00 63.50 199 ASP A O 1
ATOM 1752 N N . LYS A 1 200 ? -34.672 11.064 34.502 1.00 62.38 200 LYS A N 1
ATOM 1753 C CA . LYS A 1 200 ? -33.723 11.701 35.437 1.00 62.38 200 LYS A CA 1
ATOM 1754 C C . LYS A 1 200 ? -33.881 11.256 36.895 1.00 62.38 200 LYS A C 1
ATOM 1756 O O . LYS A 1 200 ? -32.951 11.457 37.673 1.00 62.38 200 LYS A O 1
ATOM 1761 N N . ASP A 1 201 ? -35.005 10.641 37.256 1.00 61.62 201 ASP A N 1
ATOM 1762 C CA . ASP A 1 201 ? -35.409 10.507 38.662 1.00 61.62 201 ASP A CA 1
ATOM 1763 C C . ASP A 1 201 ? -34.891 9.224 39.351 1.00 61.62 201 ASP A C 1
ATOM 1765 O O . ASP A 1 201 ? -34.991 9.107 40.565 1.00 61.62 201 ASP A O 1
ATOM 1769 N N . ASN A 1 202 ? -34.252 8.301 38.612 1.00 64.31 202 ASN A N 1
ATOM 1770 C CA . ASN A 1 202 ? -33.728 7.019 39.131 1.00 64.31 202 ASN A CA 1
ATOM 1771 C C . ASN A 1 202 ? -32.238 6.770 38.799 1.00 64.31 202 ASN A C 1
ATOM 1773 O O . ASN A 1 202 ? -31.815 5.638 38.561 1.00 64.31 202 ASN A O 1
ATOM 1777 N N . PHE A 1 203 ? -31.418 7.824 38.732 1.00 66.25 203 PHE A N 1
ATOM 1778 C CA . PHE A 1 203 ? -30.013 7.716 38.306 1.00 66.25 203 PHE A CA 1
ATOM 1779 C C . PHE A 1 203 ? -29.147 6.835 39.229 1.00 66.25 203 PHE A C 1
ATOM 1781 O O . PHE A 1 203 ? -28.297 6.094 38.742 1.00 66.25 203 PHE A O 1
ATOM 1788 N N . GLU A 1 204 ? -29.372 6.864 40.547 1.00 69.00 204 GLU A N 1
ATOM 1789 C CA . GLU A 1 204 ? -28.545 6.127 41.518 1.00 69.00 204 GLU A CA 1
ATOM 1790 C C . GLU A 1 204 ? -28.730 4.605 41.468 1.00 69.00 204 GLU A C 1
ATOM 1792 O O . GLU A 1 204 ? -27.740 3.883 41.578 1.00 69.00 204 GLU A O 1
ATOM 1797 N N . GLU A 1 205 ? -29.942 4.104 41.210 1.00 68.62 205 GLU A N 1
ATOM 1798 C CA . GLU A 1 205 ? -30.170 2.664 40.997 1.00 68.62 205 GLU A CA 1
ATOM 1799 C C . GLU A 1 205 ? -29.554 2.177 39.676 1.00 68.62 205 GLU A C 1
ATOM 1801 O O . GLU A 1 205 ? -28.978 1.090 39.605 1.00 68.62 205 GLU A O 1
ATOM 1806 N N . LYS A 1 206 ? -29.612 3.011 38.630 1.00 74.44 206 LYS A N 1
ATOM 1807 C CA . LYS A 1 206 ? -29.133 2.685 37.275 1.00 74.44 206 LYS A CA 1
ATOM 1808 C C . LYS A 1 206 ? -27.614 2.768 37.135 1.00 74.44 206 LYS A C 1
ATOM 1810 O O . LYS A 1 206 ? -27.043 2.123 36.255 1.00 74.44 206 LYS A O 1
ATOM 1815 N N . LYS A 1 207 ? -26.959 3.549 38.000 1.00 80.25 207 LYS A N 1
ATOM 1816 C CA . LYS A 1 207 ? -25.528 3.863 37.922 1.00 80.25 207 LYS A CA 1
ATOM 1817 C C . LYS A 1 207 ? -24.650 2.617 37.849 1.00 80.25 207 LYS A C 1
ATOM 1819 O O . LYS A 1 207 ? -23.735 2.573 37.043 1.00 80.25 207 LYS A O 1
ATOM 1824 N N . SER A 1 208 ? -24.953 1.583 38.635 1.00 83.81 208 SER A N 1
ATOM 1825 C CA . SER A 1 208 ? -24.139 0.359 38.651 1.00 83.81 208 SER A CA 1
ATOM 1826 C C . SER A 1 208 ? -24.208 -0.446 37.344 1.00 83.81 208 SER A C 1
ATOM 1828 O O . SER A 1 208 ? -23.178 -0.933 36.880 1.00 83.81 208 SER A O 1
ATOM 1830 N N . GLU A 1 209 ? -25.390 -0.559 36.724 1.00 83.19 209 GLU A N 1
ATOM 1831 C CA . GLU A 1 209 ? -25.564 -1.227 35.424 1.00 83.19 209 GLU A CA 1
ATOM 1832 C C . GLU A 1 209 ? -24.904 -0.417 34.296 1.00 83.19 209 GLU A C 1
ATOM 1834 O O . GLU A 1 209 ? -24.215 -0.987 33.449 1.00 83.19 209 GLU A O 1
ATOM 1839 N N . VAL A 1 210 ? -25.080 0.910 34.319 1.00 85.56 210 VAL A N 1
ATOM 1840 C CA . VAL A 1 210 ? -24.479 1.850 33.359 1.00 85.56 210 VAL A CA 1
ATOM 1841 C C . VAL A 1 210 ? -22.955 1.820 33.445 1.00 85.56 210 VAL A C 1
ATOM 1843 O O . VAL A 1 210 ? -22.300 1.577 32.435 1.00 85.56 210 VAL A O 1
ATOM 1846 N N . ASP A 1 211 ? -22.389 1.983 34.642 1.00 88.56 211 ASP A N 1
ATOM 1847 C CA . ASP A 1 211 ? -20.941 1.991 34.862 1.00 88.56 211 ASP A CA 1
ATOM 1848 C C . ASP A 1 211 ? -20.312 0.651 34.442 1.00 88.56 211 ASP A C 1
ATOM 1850 O O . ASP A 1 211 ? -19.234 0.625 33.851 1.00 88.56 211 ASP A O 1
ATOM 1854 N N . ALA A 1 212 ? -20.986 -0.478 34.699 1.00 89.69 212 ALA A N 1
ATOM 1855 C CA . ALA A 1 212 ? -20.496 -1.795 34.299 1.00 89.69 212 ALA A CA 1
ATOM 1856 C C . ALA A 1 212 ? -20.501 -1.999 32.773 1.00 89.69 212 ALA A C 1
ATOM 1858 O O . ALA A 1 212 ? -19.568 -2.604 32.242 1.00 89.69 212 ALA A O 1
ATOM 1859 N N . ALA A 1 213 ? -21.535 -1.523 32.073 1.00 89.88 213 ALA A N 1
ATOM 1860 C CA . ALA A 1 213 ? -21.616 -1.608 30.615 1.00 89.88 213 ALA A CA 1
ATOM 1861 C C . ALA A 1 213 ? -20.610 -0.669 29.935 1.00 89.88 213 ALA A C 1
ATOM 1863 O O . ALA A 1 213 ? -19.890 -1.107 29.039 1.00 89.88 213 ALA A O 1
ATOM 1864 N N . LEU A 1 214 ? -20.495 0.576 30.412 1.00 90.19 214 LEU A N 1
ATOM 1865 C CA . LEU A 1 214 ? -19.519 1.545 29.908 1.00 90.19 214 LEU A CA 1
ATOM 1866 C C . LEU A 1 214 ? -18.088 1.060 30.126 1.00 90.19 214 LEU A C 1
ATOM 1868 O O . LEU A 1 214 ? -17.309 1.037 29.186 1.00 90.19 214 LEU A O 1
ATOM 1872 N N . LYS A 1 215 ? -17.762 0.544 31.317 1.00 94.31 215 LYS A N 1
ATOM 1873 C CA . LYS A 1 215 ? -16.426 -0.005 31.578 1.00 94.31 215 LYS A CA 1
ATOM 1874 C C . LYS A 1 215 ? -16.061 -1.136 30.612 1.00 94.31 215 LYS A C 1
ATOM 1876 O O . LYS A 1 215 ? -14.935 -1.191 30.132 1.00 94.31 215 LYS A O 1
ATOM 1881 N N . LYS A 1 216 ? -17.005 -2.036 30.317 1.00 94.06 216 LYS A N 1
ATOM 1882 C CA . LYS A 1 216 ? -16.786 -3.102 29.326 1.00 94.06 216 LYS A CA 1
ATOM 1883 C C . LYS A 1 216 ? -16.613 -2.545 27.917 1.00 94.06 216 LYS A C 1
ATOM 1885 O O . LYS A 1 216 ? -15.811 -3.074 27.157 1.00 94.06 216 LYS A O 1
ATOM 1890 N N . GLN A 1 217 ? -17.381 -1.521 27.558 1.00 94.31 217 GLN A N 1
ATOM 1891 C CA . GLN A 1 217 ? -17.245 -0.857 26.268 1.00 94.31 217 GLN A CA 1
ATOM 1892 C C . GLN A 1 217 ? -15.862 -0.216 26.129 1.00 94.31 217 GLN A C 1
ATOM 1894 O O . GLN A 1 217 ? -15.181 -0.498 25.149 1.00 94.31 217 GLN A O 1
ATOM 1899 N N . ASP A 1 218 ? -15.420 0.538 27.138 1.00 94.81 218 ASP A N 1
ATOM 1900 C CA . ASP A 1 218 ? -14.101 1.174 27.179 1.00 94.81 218 ASP A CA 1
ATOM 1901 C C . ASP A 1 218 ? -12.969 0.140 27.051 1.00 94.81 218 ASP A C 1
ATOM 1903 O O . ASP A 1 218 ? -11.983 0.364 26.350 1.00 94.81 218 ASP A O 1
ATOM 1907 N N . GLU A 1 219 ? -13.104 -1.016 27.713 1.00 95.94 219 GLU A N 1
ATOM 1908 C CA . GLU A 1 219 ? -12.148 -2.126 27.606 1.00 95.94 219 GLU A CA 1
ATOM 1909 C C . GLU A 1 219 ? -12.054 -2.655 26.162 1.00 95.94 219 GLU A C 1
ATOM 1911 O O . GLU A 1 219 ? -10.949 -2.822 25.646 1.00 95.94 219 GLU A O 1
ATOM 1916 N N . ILE A 1 220 ? -13.188 -2.849 25.482 1.00 95.56 220 ILE A N 1
ATOM 1917 C CA . ILE A 1 220 ? -13.239 -3.338 24.092 1.00 95.56 220 ILE A CA 1
ATOM 1918 C C . ILE A 1 220 ? -12.712 -2.288 23.105 1.00 95.56 220 ILE A C 1
ATOM 1920 O O . ILE A 1 220 ? -11.944 -2.618 22.200 1.00 95.56 220 ILE A O 1
ATOM 1924 N N . GLU A 1 221 ? -13.112 -1.025 23.261 1.00 94.69 221 GLU A N 1
ATOM 1925 C CA . GLU A 1 221 ? -12.635 0.077 22.419 1.00 94.69 221 GLU A CA 1
ATOM 1926 C C . GLU A 1 221 ? -11.115 0.202 22.515 1.00 94.69 221 GLU A C 1
ATOM 1928 O O . GLU A 1 221 ? -10.426 0.243 21.492 1.00 94.69 221 GLU A O 1
ATOM 1933 N N . LYS A 1 222 ? -10.576 0.125 23.734 1.00 96.12 222 LYS A N 1
ATOM 1934 C CA . LYS A 1 222 ? -9.135 0.138 23.968 1.00 96.12 222 LYS A CA 1
ATOM 1935 C C . LYS A 1 222 ? -8.417 -1.044 23.316 1.00 96.12 222 LYS A C 1
ATOM 1937 O O . LYS A 1 222 ? -7.357 -0.856 22.723 1.00 96.12 222 LYS A O 1
ATOM 1942 N N . GLU A 1 223 ? -8.975 -2.252 23.383 1.00 96.25 223 GLU A N 1
ATOM 1943 C CA . GLU A 1 223 ? -8.404 -3.413 22.688 1.00 96.25 223 GLU A CA 1
ATOM 1944 C C . GLU A 1 223 ? -8.323 -3.189 21.169 1.00 96.25 223 GLU A C 1
ATOM 1946 O O . GLU A 1 223 ? -7.328 -3.557 20.534 1.00 96.25 223 GLU A O 1
ATOM 1951 N N . TYR A 1 224 ? -9.338 -2.553 20.578 1.00 96.00 224 TYR A N 1
ATOM 1952 C CA . TYR A 1 224 ? -9.354 -2.228 19.150 1.00 96.00 224 TYR A CA 1
ATOM 1953 C C . TYR A 1 224 ? -8.345 -1.139 18.790 1.00 96.00 224 TYR A C 1
ATOM 1955 O O . TYR A 1 224 ? -7.670 -1.253 17.763 1.00 96.00 224 TYR A O 1
ATOM 1963 N N . GLU A 1 225 ? -8.196 -0.118 19.629 1.00 95.62 225 GLU A N 1
ATOM 1964 C CA . GLU A 1 225 ? -7.187 0.929 19.457 1.00 95.62 225 GLU A CA 1
ATOM 1965 C C . GLU A 1 225 ? -5.757 0.381 19.570 1.00 95.62 225 GLU A C 1
ATOM 1967 O O . GLU A 1 225 ? -4.887 0.713 18.754 1.00 95.62 225 GLU A O 1
ATOM 1972 N N . ASP A 1 226 ? -5.508 -0.499 20.541 1.00 97.06 226 ASP A N 1
ATOM 1973 C CA . ASP A 1 226 ? -4.217 -1.163 20.730 1.00 97.06 226 ASP A CA 1
ATOM 1974 C C . ASP A 1 226 ? -3.887 -2.072 19.535 1.00 97.06 226 ASP A C 1
ATOM 1976 O O . ASP A 1 226 ? -2.746 -2.104 19.049 1.00 97.06 226 ASP A O 1
ATOM 1980 N N . GLU A 1 227 ? -4.890 -2.781 19.007 1.00 97.12 227 GLU A N 1
ATOM 1981 C CA . GLU A 1 227 ? -4.751 -3.564 17.784 1.00 97.12 227 GLU A CA 1
ATOM 1982 C C . GLU A 1 227 ? -4.406 -2.676 16.581 1.00 97.12 227 GLU A C 1
ATOM 1984 O O . GLU A 1 227 ? -3.414 -2.950 15.896 1.00 97.12 227 GLU A O 1
ATOM 1989 N N . ASP A 1 228 ? -5.181 -1.618 16.329 1.00 97.50 228 ASP A N 1
ATOM 1990 C CA . ASP A 1 228 ? -4.969 -0.694 15.209 1.00 97.50 228 ASP A CA 1
ATOM 1991 C C . ASP A 1 228 ? -3.572 -0.052 15.303 1.00 97.50 228 ASP A C 1
ATOM 1993 O O . ASP A 1 228 ? -2.824 -0.014 14.319 1.00 97.50 228 ASP A O 1
ATOM 1997 N N . THR A 1 229 ? -3.150 0.337 16.509 1.00 97.81 229 THR A N 1
ATOM 1998 C CA . THR A 1 229 ? -1.805 0.859 16.790 1.00 97.81 229 THR A CA 1
ATOM 1999 C C . THR A 1 229 ? -0.712 -0.151 16.453 1.00 97.81 229 THR A C 1
ATOM 2001 O O . THR A 1 229 ? 0.299 0.194 15.830 1.00 97.81 229 THR A O 1
ATOM 2004 N N . ARG A 1 230 ? -0.890 -1.418 16.836 1.00 98.19 230 ARG A N 1
ATOM 2005 C CA . ARG A 1 230 ? 0.059 -2.491 16.517 1.00 98.19 230 ARG A CA 1
ATOM 2006 C C . ARG A 1 230 ? 0.167 -2.713 15.010 1.00 98.19 230 ARG A C 1
ATOM 2008 O O . ARG A 1 230 ? 1.278 -2.884 14.508 1.00 98.19 230 ARG A O 1
ATOM 2015 N N . MET A 1 231 ? -0.946 -2.687 14.282 1.00 98.25 231 MET A N 1
ATOM 2016 C CA . MET A 1 231 ? -0.933 -2.876 12.828 1.00 98.25 231 MET A CA 1
ATOM 2017 C C . MET A 1 231 ? -0.310 -1.682 12.100 1.00 98.25 231 MET A C 1
ATOM 2019 O O . MET A 1 231 ? 0.455 -1.881 11.157 1.00 98.25 231 MET A O 1
ATOM 2023 N N . MET A 1 232 ? -0.539 -0.452 12.571 1.00 98.00 232 MET A N 1
ATOM 2024 C CA . MET A 1 232 ? 0.155 0.730 12.047 1.00 98.00 232 MET A CA 1
ATOM 2025 C C . MET A 1 232 ? 1.673 0.634 12.231 1.00 98.00 232 MET A C 1
ATOM 2027 O O . MET A 1 232 ? 2.414 0.927 11.295 1.00 98.00 232 MET A O 1
ATOM 2031 N N . LYS A 1 233 ? 2.153 0.184 13.400 1.00 98.12 233 LYS A N 1
ATOM 2032 C CA . LYS A 1 233 ? 3.594 -0.031 13.640 1.00 98.12 233 LYS A CA 1
ATOM 2033 C C . LYS A 1 233 ? 4.182 -1.038 12.650 1.00 98.12 233 LYS A C 1
ATOM 2035 O O . LYS A 1 233 ? 5.164 -0.731 11.984 1.00 98.12 233 LYS A O 1
ATOM 2040 N N . ARG A 1 234 ? 3.516 -2.181 12.472 1.00 98.31 234 ARG A N 1
ATOM 2041 C CA . ARG A 1 234 ? 3.923 -3.208 11.501 1.00 98.31 234 ARG A CA 1
ATOM 2042 C C . ARG A 1 234 ? 3.979 -2.663 10.072 1.00 98.31 234 ARG A C 1
ATOM 2044 O O . ARG A 1 234 ? 4.948 -2.913 9.362 1.00 98.31 234 ARG A O 1
ATOM 2051 N N . LEU A 1 235 ? 2.991 -1.858 9.670 1.00 98.06 235 LEU A N 1
ATOM 2052 C CA . LEU A 1 235 ? 2.982 -1.198 8.361 1.00 98.06 235 LEU A CA 1
ATOM 2053 C C . LEU A 1 235 ? 4.162 -0.226 8.191 1.00 98.06 235 LEU A C 1
ATOM 2055 O O . LEU A 1 235 ? 4.790 -0.184 7.132 1.00 98.06 235 LEU A O 1
ATOM 2059 N N . ILE A 1 236 ? 4.493 0.539 9.233 1.00 97.62 236 ILE A N 1
ATOM 2060 C CA . ILE A 1 236 ? 5.661 1.431 9.233 1.00 97.62 236 ILE A CA 1
ATOM 2061 C C . ILE A 1 236 ? 6.955 0.629 9.068 1.00 97.62 236 ILE A C 1
ATOM 2063 O O . ILE A 1 236 ? 7.833 1.058 8.315 1.00 97.62 236 ILE A O 1
ATOM 2067 N N . ASP A 1 237 ? 7.068 -0.531 9.710 1.00 97.19 237 ASP A N 1
ATOM 2068 C CA . ASP A 1 237 ? 8.260 -1.378 9.628 1.00 97.19 237 ASP A CA 1
ATOM 2069 C C . ASP A 1 237 ? 8.476 -1.927 8.209 1.00 97.19 237 ASP A C 1
ATOM 2071 O O . ASP A 1 237 ? 9.599 -1.904 7.695 1.00 97.19 237 ASP A O 1
ATOM 2075 N N . VAL A 1 238 ? 7.402 -2.315 7.510 1.00 96.62 238 VAL A N 1
ATOM 2076 C CA . VAL A 1 238 ? 7.484 -2.795 6.116 1.00 96.62 238 VAL A CA 1
ATOM 2077 C C . VAL A 1 238 ? 7.489 -1.693 5.063 1.00 96.62 238 VAL A C 1
ATOM 2079 O O . VAL A 1 238 ? 7.644 -1.992 3.880 1.00 96.62 238 VAL A O 1
ATOM 2082 N N . ARG A 1 239 ? 7.396 -0.411 5.440 1.00 95.44 239 ARG A N 1
ATOM 2083 C CA . ARG A 1 239 ? 7.269 0.704 4.478 1.00 95.44 239 ARG A CA 1
ATOM 2084 C C . ARG A 1 239 ? 8.360 0.730 3.405 1.00 95.44 239 ARG A C 1
ATOM 2086 O O . ARG A 1 239 ? 8.118 1.164 2.288 1.00 95.44 239 ARG A O 1
ATOM 2093 N N . LYS A 1 240 ? 9.579 0.286 3.738 1.00 93.75 240 LYS A N 1
ATOM 2094 C CA . LYS A 1 240 ? 10.718 0.259 2.802 1.00 93.75 240 LYS A CA 1
ATOM 2095 C C . LYS A 1 240 ? 10.570 -0.808 1.717 1.00 93.75 240 LYS A C 1
ATOM 2097 O O . LYS A 1 240 ? 11.272 -0.736 0.717 1.00 93.75 240 LYS A O 1
ATOM 2102 N N . ALA A 1 241 ? 9.690 -1.784 1.921 1.00 94.19 241 ALA A N 1
ATOM 2103 C CA . ALA A 1 241 ? 9.358 -2.826 0.959 1.00 94.19 241 ALA A CA 1
ATOM 2104 C C . ALA A 1 241 ? 8.154 -2.461 0.072 1.00 94.19 241 ALA A C 1
ATOM 2106 O O . ALA A 1 241 ? 7.845 -3.205 -0.856 1.00 94.19 241 ALA A O 1
ATOM 2107 N N . LEU A 1 242 ? 7.492 -1.325 0.328 1.00 93.38 242 LEU A N 1
ATOM 2108 C CA . LEU A 1 242 ? 6.374 -0.820 -0.474 1.00 93.38 242 LEU A CA 1
ATOM 2109 C C . LEU A 1 242 ? 6.890 -0.094 -1.725 1.00 93.38 242 LEU A C 1
ATOM 2111 O O . LEU A 1 242 ? 6.791 1.125 -1.846 1.00 93.38 242 LEU A O 1
ATOM 2115 N N . TRP A 1 243 ? 7.512 -0.851 -2.625 1.00 88.12 243 TRP A N 1
ATOM 2116 C CA . TRP A 1 243 ? 7.957 -0.380 -3.933 1.00 88.12 243 TRP A CA 1
ATOM 2117 C C . TRP A 1 243 ? 7.716 -1.456 -5.002 1.00 88.12 243 TRP A C 1
ATOM 2119 O O . TRP A 1 243 ? 7.606 -2.648 -4.689 1.00 88.12 243 TRP A O 1
ATOM 2129 N N . THR A 1 244 ? 7.618 -1.019 -6.258 1.00 77.00 244 THR A N 1
ATOM 2130 C CA . THR A 1 244 ? 7.498 -1.859 -7.463 1.00 77.00 244 THR A CA 1
ATOM 2131 C C . THR A 1 244 ? 8.430 -1.379 -8.558 1.00 77.00 244 THR A C 1
ATOM 2133 O O . THR A 1 244 ? 8.597 -0.141 -8.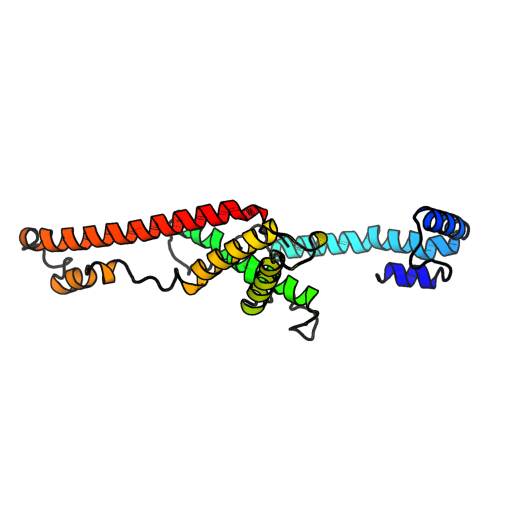660 1.00 77.00 244 THR A O 1
#

Secondary structure (DSSP, 8-state):
--HHHHHHHHH-TT--SS--HHHHHHHHHHHHHSHHHHIIIIIHHHHHIIIIIHHHHHHHHHHHIIIII-TTS----PPSS---HHHHHHHHHHHHHHHIIIIIIHHHHHHHH---S-SSTT-SSS---HHHHHHHHHHHHHTT-TTS-GGG--HHHHHHHHHHHHHHHIIIIIGGGPPPHHHHHTHHHHHHHHTTTT--TTHHHHHHHHHHHHHHHHHHHHHHHHHHHHHHHHHHHHGGG---

pLDDT: mean 88.57, std 10.44, range [42.09, 98.5]

Sequence (244 aa):
MSIKTKFKRWFFQDMPQEATWDEWRDWEDKARKKKVRWFLADTFPFWCWKTFINPFEKAKSWLRYRTVDRYHTIKTTLKPGYYDMDTRLLYAMFDMLVDFVELEKAWMNVVFTKRKPWSGWGRTHWWRSRIEGLSYLEWEIGLGDPNLPEEERHEQQAKNAQEIKYLYTWWKDVRPNRPDPAKVSGWDNVCDKWNILSDKDNFEEKKSEVDAALKKQDEIEKEYEDEDTRMMKRLIDVRKALWT

Radius of gyration: 29.49 Å; chains: 1; bounding box: 71×45×84 Å